Protein AF-K1QC73-F1 (afdb_monomer_lite)

Foldseek 3Di:
DDDDDDDDDDDDDDDDDDDDDDDDDDDDDDDDDDDDPPPPDPPVPVVVVQADWDWDWDDWDDQDPVVQKIKTKTATDGYDCVPDPRIDIDMDGCCVVQDFDWAWAAWDDQDPVVQKIKTKTATPDHDCVPDPRIDMDIDHQADPVRAGDWGWGDKDDWDDQDPQKIKIFTDTPIHDPVSRVVRMDMDGD

Radius of gyration: 35.6 Å; chains: 1; bounding box: 46×77×110 Å

Organism: Magallana gigas (NCBI:txid29159)

Sequence (189 aa):
MKSAGWYNFTEYPSPNISMVCPVVLAQFDTLKQPLVNNCRSPISSLLAGKLKCKYKPGPWEPCDETTDTMSKILTLTSGDRRNCQPTKVMRRSCRKWNSCKYKVGEWGPCVPTTQSRTKVMTLVRGNAIRCKPTKEIRRKCVRLDGTDRCFFGQWKDWEGCLNGVQKKHREVLQGGQECQKRAVRTRGC

Secondary structure (DSSP, 8-state):
-----------------------------------------TTHHHHHTTSS-EEEE-PPPPPBTTTTEEEEEEEEEES-TTTS-SEEEEEEE-TTTS--EEEE----PPBTTTTEEEEEEEEEES-TTTS-SEEEEEEESB-TTSPBPPEEEEEPPPPP-BTTEEEEEEEEEE--HHHHHTTEEEEE-

pLDDT: mean 78.9, std 22.68, range [30.5, 97.44]

InterPro domains:
  IPR020090 Pleiotrophin/Midkine, C-terminal domain [PF01091] (51-96)
  IPR020090 Pleiotrophin/Midkine, C-terminal domain [PF01091] (99-143)
  IPR038130 Pleiotrophin/Midkine, C-terminal domain superfamily [G3DSA:2.30.90.10] (53-94)
  IPR038130 Pleiotrophin/Midkine, C-terminal domain superfamily [G3DSA:2.30.90.10] (100-141)

Structure (mmCIF, N/CA/C/O backbone):
data_AF-K1QC73-F1
#
_entry.id   AF-K1QC73-F1
#
loop_
_atom_site.group_PDB
_atom_site.id
_atom_site.type_symbol
_atom_site.label_atom_id
_atom_site.label_alt_id
_atom_site.label_comp_id
_atom_site.label_asym_id
_atom_site.label_entity_id
_atom_site.label_seq_id
_atom_site.pdbx_PDB_ins_code
_atom_site.Cartn_x
_atom_site.Cartn_y
_atom_site.Cartn_z
_atom_site.occupancy
_atom_site.B_iso_or_equiv
_atom_site.auth_seq_id
_atom_site.auth_comp_id
_atom_site.auth_asym_id
_atom_site.auth_atom_id
_atom_site.pdbx_PDB_model_num
ATOM 1 N N . MET A 1 1 ? -7.975 50.801 -22.618 1.00 40.00 1 MET A N 1
ATOM 2 C CA . MET A 1 1 ? -6.820 50.206 -23.333 1.00 40.00 1 MET A CA 1
ATOM 3 C C . MET A 1 1 ? -7.160 48.729 -23.539 1.00 40.00 1 MET A C 1
ATOM 5 O O . MET A 1 1 ? -7.318 48.048 -22.541 1.00 40.00 1 MET A O 1
ATOM 9 N N . LYS A 1 2 ? -7.703 48.327 -24.706 1.00 35.16 2 LYS A N 1
ATOM 10 C CA . LYS A 1 2 ? -6.977 47.742 -25.870 1.00 35.16 2 LYS A CA 1
ATOM 11 C C . LYS A 1 2 ? -6.114 46.539 -25.425 1.00 35.16 2 LYS A C 1
ATOM 13 O O . LYS A 1 2 ? -5.267 46.764 -24.577 1.00 35.16 2 LYS A O 1
ATOM 18 N N . SER A 1 3 ? -6.200 45.285 -25.881 1.00 35.31 3 SER A N 1
ATOM 19 C CA . SER A 1 3 ? -6.854 44.551 -26.990 1.00 35.31 3 SER A CA 1
ATOM 20 C C . SER A 1 3 ? -6.659 43.040 -26.664 1.00 35.31 3 SER A C 1
ATOM 22 O O . SER A 1 3 ? -5.667 42.709 -26.027 1.00 35.31 3 SER A O 1
ATOM 24 N N . ALA A 1 4 ? -7.627 42.129 -26.815 1.00 37.94 4 ALA A N 1
ATOM 25 C CA . ALA A 1 4 ? -7.930 41.264 -27.977 1.00 37.94 4 ALA A CA 1
ATOM 26 C C . ALA A 1 4 ? -6.790 40.365 -28.539 1.00 37.94 4 ALA A C 1
ATOM 28 O O . ALA A 1 4 ? -5.747 40.869 -28.940 1.00 37.94 4 ALA A O 1
ATOM 29 N N . GLY A 1 5 ? -7.090 39.056 -28.658 1.00 32.50 5 GLY A N 1
ATOM 30 C CA . GLY A 1 5 ? -6.411 38.004 -29.451 1.00 32.50 5 GLY A CA 1
ATOM 31 C C . GLY A 1 5 ? -6.635 36.629 -28.789 1.00 32.50 5 GLY A C 1
ATOM 32 O O . GLY A 1 5 ? -6.041 36.393 -27.748 1.00 32.50 5 GLY A O 1
ATOM 33 N N . TRP A 1 6 ? -7.552 35.711 -29.129 1.00 30.50 6 TRP A N 1
ATOM 34 C CA . TRP A 1 6 ? -8.241 35.246 -30.348 1.00 30.50 6 TRP A CA 1
ATOM 35 C C . TRP A 1 6 ? -7.372 34.469 -31.367 1.00 30.50 6 TRP A C 1
ATOM 37 O O . TRP A 1 6 ? -6.504 35.055 -32.007 1.00 30.50 6 TRP A O 1
ATOM 47 N N . TYR A 1 7 ? -7.760 33.186 -31.547 1.00 33.38 7 TYR A N 1
ATOM 48 C CA . TYR A 1 7 ? -7.572 32.271 -32.698 1.00 33.38 7 TYR A CA 1
ATOM 49 C C . TYR A 1 7 ? -6.178 31.601 -32.885 1.00 33.38 7 TYR A C 1
ATOM 51 O O . TYR A 1 7 ? -5.165 32.190 -32.551 1.00 33.38 7 TYR A O 1
ATOM 59 N N . ASN A 1 8 ? -6.010 30.369 -33.404 1.00 37.31 8 ASN A N 1
ATOM 60 C CA . ASN A 1 8 ? -6.945 29.449 -34.063 1.00 37.31 8 ASN A CA 1
ATOM 61 C C . ASN A 1 8 ? -6.461 27.980 -34.075 1.00 37.31 8 ASN A C 1
ATOM 63 O O . ASN A 1 8 ? -5.265 27.694 -34.065 1.00 37.31 8 ASN A O 1
ATOM 67 N N . PHE A 1 9 ? -7.448 27.087 -34.172 1.00 39.47 9 PHE A N 1
ATOM 68 C CA . PHE A 1 9 ? -7.383 25.715 -34.686 1.00 39.47 9 PHE A CA 1
ATOM 69 C C . PHE A 1 9 ? -7.096 25.745 -36.200 1.00 39.47 9 PHE A C 1
ATOM 71 O O . PHE A 1 9 ? -7.727 26.529 -36.901 1.00 39.47 9 PHE A O 1
ATOM 78 N N . THR A 1 10 ? -6.245 24.856 -36.710 1.00 36.59 10 THR A N 1
ATOM 79 C CA . THR A 1 10 ? -6.206 24.453 -38.132 1.00 36.59 10 THR A CA 1
ATOM 80 C C . THR A 1 10 ? -5.878 22.954 -38.174 1.00 36.59 10 THR A C 1
ATOM 82 O O . THR A 1 10 ? -4.902 22.500 -37.584 1.00 36.59 10 THR A O 1
ATOM 85 N N . GLU A 1 11 ? -6.854 22.103 -38.486 1.00 35.47 11 GLU A N 1
ATOM 86 C CA . GLU A 1 11 ? -7.272 21.659 -39.830 1.00 35.47 11 GLU A CA 1
ATOM 87 C C . GLU A 1 11 ? -6.317 20.641 -40.472 1.00 35.47 11 GLU A C 1
ATOM 89 O O . GLU A 1 11 ? -5.241 20.956 -40.973 1.00 35.47 11 GLU A O 1
ATOM 94 N N . TYR A 1 12 ? -6.786 19.390 -40.470 1.00 39.09 12 TYR A N 1
ATOM 95 C CA . TYR A 1 12 ? -6.444 18.369 -41.454 1.00 39.09 12 TYR A CA 1
ATOM 96 C C . TYR A 1 12 ? -6.960 18.792 -42.833 1.00 39.09 12 TYR A C 1
ATOM 98 O O . TYR A 1 12 ? -8.105 19.231 -42.935 1.00 39.09 12 TYR A O 1
ATOM 106 N N . PRO A 1 13 ? -6.214 18.472 -43.898 1.00 46.72 13 PRO A N 1
ATOM 107 C CA . PRO A 1 13 ? -6.862 18.080 -45.138 1.00 46.72 13 PRO A CA 1
ATOM 108 C C . PRO A 1 13 ? -6.391 16.704 -45.620 1.00 46.72 13 PRO A C 1
ATOM 110 O O . PRO A 1 13 ? -5.209 16.444 -45.847 1.00 46.72 13 PRO A O 1
ATOM 113 N N . SER A 1 14 ? -7.370 15.820 -45.808 1.00 48.28 14 SER A N 1
ATOM 114 C CA . SER A 1 14 ? -7.298 14.688 -46.728 1.00 48.28 14 SER A CA 1
ATOM 115 C C . SER A 1 14 ? -7.342 15.200 -48.173 1.00 48.28 14 SER A C 1
ATOM 117 O O . SER A 1 14 ? -8.168 16.065 -48.466 1.00 48.28 14 SER A O 1
ATOM 119 N N . PRO A 1 15 ? -6.563 14.645 -49.112 1.00 51.72 15 PRO A N 1
ATOM 120 C CA . PRO A 1 15 ? -6.829 14.844 -50.526 1.00 51.72 15 PRO A CA 1
ATOM 121 C C . PRO A 1 15 ? -7.826 13.792 -51.023 1.00 51.72 15 PRO A C 1
ATOM 123 O O . PRO A 1 15 ? -7.525 12.603 -51.118 1.00 51.72 15 PRO A O 1
ATOM 126 N N . ASN A 1 16 ? -9.027 14.269 -51.343 1.00 41.75 16 ASN A N 1
ATOM 127 C CA . ASN A 1 16 ? -9.997 13.600 -52.196 1.00 41.75 16 ASN A CA 1
ATOM 128 C C . ASN A 1 16 ? -9.740 14.114 -53.622 1.00 41.75 16 ASN A C 1
ATOM 130 O O . ASN A 1 16 ? -9.954 15.293 -53.892 1.00 41.75 16 ASN A O 1
ATOM 134 N N . ILE A 1 17 ? -9.218 13.266 -54.509 1.00 44.06 17 ILE A N 1
ATOM 135 C CA . ILE A 1 17 ? -9.114 13.563 -55.943 1.00 44.06 17 ILE A CA 1
ATOM 136 C C . ILE A 1 17 ? -9.912 12.494 -56.677 1.00 44.06 17 ILE A C 1
ATOM 138 O O . ILE A 1 17 ? -9.426 11.413 -56.999 1.00 44.06 17 ILE A O 1
ATOM 142 N N . SER A 1 18 ? -11.175 12.824 -56.921 1.00 39.66 18 SER A N 1
ATOM 143 C CA . SER A 1 18 ? -11.925 12.340 -58.068 1.00 39.66 18 SER A CA 1
ATOM 144 C C . SER A 1 18 ? -11.545 13.204 -59.265 1.00 39.66 18 SER A C 1
ATOM 146 O O . SER A 1 18 ? -11.745 14.414 -59.187 1.00 39.66 18 SER A O 1
ATOM 148 N N . MET A 1 19 ? -11.071 12.621 -60.368 1.00 38.97 19 MET A N 1
ATOM 149 C CA . MET A 1 19 ? -11.441 13.098 -61.705 1.00 38.97 19 MET A CA 1
ATOM 150 C C . MET A 1 19 ? -10.962 12.155 -62.820 1.00 38.97 19 MET A C 1
ATOM 152 O O . MET A 1 19 ? -9.780 11.863 -62.948 1.00 38.97 19 MET A O 1
ATOM 156 N N . VAL A 1 20 ? -11.955 11.746 -63.618 1.00 40.66 20 VAL A N 1
ATOM 157 C CA . VAL A 1 20 ? -11.952 11.333 -65.034 1.00 40.66 20 VAL A CA 1
ATOM 158 C C . VAL A 1 20 ? -11.069 10.167 -65.500 1.00 40.66 20 VAL A C 1
ATOM 160 O O . VAL A 1 20 ? -9.881 10.300 -65.765 1.00 40.66 20 VAL A O 1
ATOM 163 N N . CYS A 1 21 ? -11.745 9.042 -65.767 1.00 31.33 21 CYS A N 1
ATOM 164 C CA . CYS A 1 21 ? -11.344 8.055 -66.767 1.00 31.33 21 CYS A CA 1
ATOM 165 C C . CYS A 1 21 ? -11.605 8.612 -68.179 1.00 31.33 21 CYS A C 1
ATOM 167 O O . CYS A 1 21 ? -12.772 8.832 -68.516 1.00 31.33 21 CYS A O 1
ATOM 169 N N . PRO A 1 22 ? -10.591 8.785 -69.039 1.00 44.94 22 PRO A N 1
ATOM 170 C CA . PRO A 1 22 ? -10.825 8.828 -70.470 1.00 44.94 22 PRO A CA 1
ATOM 171 C C . PRO A 1 22 ? -11.056 7.400 -70.982 1.00 44.94 22 PRO A C 1
ATOM 173 O O . PRO A 1 22 ? -10.187 6.532 -70.915 1.00 44.94 22 PRO A O 1
ATOM 176 N N . VAL A 1 23 ? -12.264 7.177 -71.495 1.00 42.09 23 VAL A N 1
ATOM 177 C CA . VAL A 1 23 ? -12.578 6.081 -72.411 1.00 42.09 23 VAL A CA 1
ATOM 178 C C . VAL A 1 23 ? -11.762 6.326 -73.677 1.00 42.09 23 VAL A C 1
ATOM 180 O O . VAL A 1 23 ? -12.044 7.267 -74.415 1.00 42.09 23 VAL A O 1
ATOM 183 N N . VAL A 1 24 ? -10.749 5.500 -73.927 1.00 40.62 24 VAL A N 1
ATOM 184 C CA . VAL A 1 24 ? -10.126 5.407 -75.250 1.00 40.62 24 VAL A CA 1
ATOM 185 C C . VAL A 1 24 ? -10.487 4.054 -75.836 1.00 40.62 24 VAL A C 1
ATOM 187 O O . VAL A 1 24 ? -10.240 3.000 -75.251 1.00 40.62 24 VAL A O 1
ATOM 190 N N . LEU A 1 25 ? -11.157 4.155 -76.979 1.00 41.62 25 LEU A N 1
ATOM 191 C CA . LEU A 1 25 ? -11.621 3.084 -77.837 1.00 41.62 25 LEU A CA 1
ATOM 192 C C . LEU A 1 25 ? -10.469 2.176 -78.273 1.00 41.62 25 LEU A C 1
ATOM 194 O O . LEU A 1 25 ? -9.365 2.625 -78.571 1.00 41.62 25 LEU A O 1
ATOM 198 N N . ALA A 1 26 ? -10.786 0.888 -78.321 1.00 35.84 26 ALA A N 1
ATOM 199 C CA . ALA A 1 26 ? -9.934 -0.175 -78.812 1.00 35.84 26 ALA A CA 1
ATOM 200 C C . ALA A 1 26 ? -9.532 0.035 -80.279 1.00 35.84 26 ALA A C 1
ATOM 202 O O . ALA A 1 26 ? -10.377 0.339 -81.120 1.00 35.84 26 ALA A O 1
ATOM 203 N N . GLN A 1 27 ? -8.278 -0.281 -80.595 1.00 37.09 27 GLN A N 1
ATOM 204 C CA . GLN A 1 27 ? -7.918 -0.848 -81.888 1.00 37.09 27 GLN A CA 1
ATOM 205 C C . GLN A 1 27 ? -7.130 -2.134 -81.644 1.00 37.09 27 GLN A C 1
ATOM 207 O O . GLN A 1 27 ? -6.190 -2.183 -80.853 1.00 37.09 27 GLN A O 1
ATOM 212 N N . PHE A 1 28 ? -7.633 -3.191 -82.271 1.00 38.75 28 PHE A N 1
ATOM 213 C CA . PHE A 1 28 ? -7.048 -4.516 -82.342 1.00 38.75 28 PHE A CA 1
ATOM 214 C C . PHE A 1 28 ? -5.735 -4.444 -83.114 1.00 38.75 28 PHE A C 1
ATOM 216 O O . PHE A 1 28 ? -5.736 -3.935 -84.226 1.00 38.75 28 PHE A O 1
ATOM 223 N N . ASP A 1 29 ? -4.677 -5.056 -82.590 1.00 38.47 29 ASP A N 1
ATOM 224 C CA . ASP A 1 29 ? -3.771 -5.785 -83.467 1.00 38.47 29 ASP A CA 1
ATOM 225 C C . ASP A 1 29 ? -3.173 -7.003 -82.762 1.00 38.47 29 ASP A C 1
ATOM 227 O O . ASP A 1 29 ? -2.541 -6.953 -81.706 1.00 38.47 29 ASP A O 1
ATOM 231 N N . THR A 1 30 ? -3.487 -8.138 -83.366 1.00 47.91 30 THR A N 1
ATOM 232 C CA . THR A 1 30 ? -3.050 -9.493 -83.072 1.00 47.91 30 THR A CA 1
ATOM 233 C C . THR A 1 30 ? -1.555 -9.653 -83.284 1.00 47.91 30 THR A C 1
ATOM 235 O O . THR A 1 30 ? -1.126 -9.620 -84.428 1.00 47.91 30 THR A O 1
ATOM 238 N N . LEU A 1 31 ? -0.799 -10.023 -82.246 1.00 42.31 31 LEU A N 1
ATOM 239 C CA . LEU A 1 31 ? 0.339 -10.929 -82.411 1.00 42.31 31 LEU A CA 1
ATOM 240 C C . LEU A 1 31 ? 0.466 -11.884 -81.219 1.00 42.31 31 LEU A C 1
ATOM 242 O O . LEU A 1 31 ? 0.233 -11.560 -80.059 1.00 42.31 31 LEU A O 1
ATOM 246 N N . LYS A 1 32 ? 0.752 -13.123 -81.590 1.00 40.91 32 LYS A N 1
ATOM 247 C CA . LYS A 1 32 ? 0.609 -14.371 -80.852 1.00 40.91 32 LYS A CA 1
ATOM 248 C C . LYS A 1 32 ? 1.969 -14.755 -80.249 1.00 40.91 32 LYS A C 1
ATOM 250 O O . LYS A 1 32 ? 2.981 -14.552 -80.906 1.00 40.91 32 LYS A O 1
ATOM 255 N N . GLN A 1 33 ? 1.912 -15.468 -79.115 1.00 39.09 33 GLN A N 1
ATOM 256 C CA . GLN A 1 33 ? 2.936 -16.351 -78.504 1.00 39.09 33 GLN A CA 1
ATOM 257 C C . GLN A 1 33 ? 3.940 -15.731 -77.504 1.00 39.09 33 GLN A C 1
ATOM 259 O O . GLN A 1 33 ? 4.337 -14.584 -77.662 1.00 39.09 33 GLN A O 1
ATOM 264 N N . PRO A 1 34 ? 4.495 -16.531 -76.564 1.00 45.41 34 PRO A N 1
ATOM 265 C CA . PRO A 1 34 ? 3.903 -17.661 -75.842 1.00 45.41 34 PRO A CA 1
ATOM 266 C C . PRO A 1 34 ? 4.070 -17.555 -74.309 1.00 45.41 34 PRO A C 1
ATOM 268 O O . PRO A 1 34 ? 4.810 -16.738 -73.770 1.00 45.41 34 PRO A O 1
ATOM 271 N N . LEU A 1 35 ? 3.352 -18.443 -73.621 1.00 49.38 35 LEU A N 1
ATOM 272 C CA . LEU A 1 35 ? 3.376 -18.715 -72.183 1.00 49.38 35 LEU A CA 1
ATOM 273 C C . LEU A 1 35 ? 4.807 -18.816 -71.622 1.00 49.38 35 LEU A C 1
ATOM 275 O O . LEU A 1 35 ? 5.470 -19.840 -71.784 1.00 49.38 35 LEU A O 1
ATOM 279 N N . VAL A 1 36 ? 5.256 -17.790 -70.896 1.00 40.44 36 VAL A N 1
ATOM 280 C CA . VAL A 1 36 ? 6.390 -17.923 -69.974 1.00 40.44 36 VAL A CA 1
ATOM 281 C C . VAL A 1 36 ? 5.829 -18.255 -68.600 1.00 40.44 36 VAL A C 1
ATOM 283 O O . VAL A 1 36 ? 5.195 -17.437 -67.935 1.00 40.44 36 VAL A O 1
ATOM 286 N N . ASN A 1 37 ? 6.051 -19.507 -68.214 1.00 47.84 37 ASN A N 1
ATOM 287 C CA . ASN A 1 37 ? 5.775 -20.059 -66.899 1.00 47.84 37 ASN A CA 1
ATOM 288 C C . ASN A 1 37 ? 6.357 -19.148 -65.815 1.00 47.84 37 ASN A C 1
ATOM 290 O O . ASN A 1 37 ? 7.570 -19.113 -65.604 1.00 47.84 37 ASN A O 1
ATOM 294 N N . ASN A 1 38 ? 5.490 -18.435 -65.097 1.00 41.47 38 ASN A N 1
ATOM 295 C CA . ASN A 1 38 ? 5.886 -17.703 -63.904 1.00 41.47 38 ASN A CA 1
ATOM 296 C C . ASN A 1 38 ? 6.048 -18.720 -62.767 1.00 41.47 38 ASN A C 1
ATOM 298 O O . ASN A 1 38 ? 5.153 -18.939 -61.948 1.00 41.47 38 ASN A O 1
ATOM 302 N N . CYS A 1 39 ? 7.195 -19.402 -62.770 1.00 39.81 39 CYS A N 1
ATOM 303 C CA . CYS A 1 39 ? 7.656 -20.209 -61.655 1.00 39.81 39 CYS A CA 1
ATOM 304 C C . CYS A 1 39 ? 7.632 -19.331 -60.403 1.00 39.81 39 CYS A C 1
ATOM 306 O O . CYS A 1 39 ? 8.412 -18.390 -60.255 1.00 39.81 39 CYS A O 1
ATOM 308 N N . ARG A 1 40 ? 6.701 -19.636 -59.499 1.00 47.88 40 ARG A N 1
ATOM 309 C CA . ARG A 1 40 ? 6.611 -19.044 -58.169 1.00 47.88 40 ARG A CA 1
ATOM 310 C C . ARG A 1 40 ? 7.857 -19.475 -57.396 1.00 47.88 40 ARG A C 1
ATOM 312 O O . ARG A 1 40 ? 7.878 -20.530 -56.771 1.00 47.88 40 ARG A O 1
ATOM 319 N N . SER A 1 41 ? 8.921 -18.686 -57.506 1.00 43.06 41 SER A N 1
ATOM 320 C CA . SER A 1 41 ? 10.194 -18.941 -56.838 1.00 43.06 41 SER A CA 1
ATOM 321 C C . SER A 1 41 ? 9.986 -19.131 -55.324 1.00 43.06 41 SER A C 1
ATOM 323 O O . SER A 1 41 ? 9.436 -18.235 -54.679 1.00 43.06 41 SER A O 1
ATOM 325 N N . PRO A 1 42 ? 10.485 -20.221 -54.704 1.00 47.59 42 PRO A N 1
ATOM 326 C CA . PRO A 1 42 ? 10.428 -20.424 -53.251 1.00 47.59 42 PRO A CA 1
ATOM 327 C C . PRO A 1 42 ? 11.410 -19.534 -52.461 1.00 47.59 42 PRO A C 1
ATOM 329 O O . PRO A 1 42 ? 11.593 -19.707 -51.259 1.00 47.59 42 PRO A O 1
ATOM 332 N N . ILE A 1 43 ? 12.071 -18.571 -53.109 1.00 49.72 43 ILE A N 1
ATOM 333 C CA . ILE A 1 43 ? 13.236 -17.858 -52.555 1.00 49.72 43 ILE A CA 1
ATOM 334 C C . ILE A 1 43 ? 12.833 -16.794 -51.508 1.00 49.72 43 ILE A C 1
ATOM 336 O O . ILE A 1 43 ? 13.661 -16.329 -50.725 1.00 49.72 43 ILE A O 1
ATOM 340 N N . SER A 1 44 ? 11.548 -16.433 -51.426 1.00 49.66 44 SER A N 1
ATOM 341 C CA . SER A 1 44 ? 11.075 -15.355 -50.543 1.00 49.66 44 SER A CA 1
ATOM 342 C C . SER A 1 44 ? 11.160 -15.690 -49.042 1.00 49.66 44 SER A C 1
ATOM 344 O O . SER A 1 44 ? 11.404 -14.798 -48.228 1.00 49.66 44 SER A O 1
ATOM 346 N N . SER A 1 45 ? 11.040 -16.961 -48.639 1.00 49.69 45 SER A N 1
ATOM 347 C CA . SER A 1 45 ? 10.993 -17.330 -47.213 1.00 49.69 45 SER A CA 1
ATOM 348 C C . SER A 1 45 ? 12.375 -17.491 -46.558 1.00 49.69 45 SER A C 1
ATOM 350 O O . SER A 1 45 ? 12.522 -17.206 -45.369 1.00 49.69 45 SER A O 1
ATOM 352 N N . LEU A 1 46 ? 13.411 -17.868 -47.320 1.00 48.31 46 LEU A N 1
ATOM 353 C CA . LEU A 1 46 ? 14.785 -18.058 -46.816 1.00 48.31 46 LEU A CA 1
ATOM 354 C C . LEU A 1 46 ? 15.537 -16.736 -46.570 1.00 48.31 46 LEU A C 1
ATOM 356 O O . LEU A 1 46 ? 16.414 -16.675 -45.705 1.00 48.31 46 LEU A O 1
ATOM 360 N N . LEU A 1 47 ? 15.181 -15.662 -47.284 1.00 52.25 47 LEU A N 1
ATOM 361 C CA . LEU A 1 47 ? 15.771 -14.327 -47.101 1.00 52.25 47 LEU A CA 1
ATOM 362 C C . LEU A 1 47 ? 14.998 -13.468 -46.090 1.00 52.25 47 LEU A C 1
ATOM 364 O O . LEU A 1 47 ? 15.602 -12.664 -45.379 1.00 52.25 47 LEU A O 1
ATOM 368 N N . ALA A 1 48 ? 13.689 -13.689 -45.931 1.00 48.84 48 ALA A N 1
ATOM 369 C CA . ALA A 1 48 ? 12.858 -12.934 -44.990 1.00 48.84 48 ALA A CA 1
ATOM 370 C C . ALA A 1 48 ? 13.289 -13.104 -43.517 1.00 48.84 48 ALA A C 1
ATOM 372 O O . ALA A 1 48 ? 13.132 -12.186 -42.709 1.00 48.84 48 ALA A O 1
ATOM 373 N N . GLY A 1 49 ? 13.887 -14.249 -43.163 1.00 50.84 49 GLY A N 1
ATOM 374 C CA . GLY A 1 49 ? 14.433 -14.507 -41.825 1.00 50.84 49 GLY A CA 1
ATOM 375 C C . GLY A 1 49 ? 15.791 -13.850 -41.539 1.00 50.84 49 GLY A C 1
ATOM 376 O O . GLY A 1 49 ? 16.117 -13.641 -40.370 1.00 50.84 49 GLY A O 1
ATOM 377 N N . LYS A 1 50 ? 16.567 -13.505 -42.581 1.00 56.38 50 LYS A N 1
ATOM 378 C CA . LYS A 1 50 ? 17.902 -12.879 -42.473 1.00 56.38 50 LYS A CA 1
ATOM 379 C C . LYS A 1 50 ? 17.859 -11.346 -42.448 1.00 56.38 50 LYS A C 1
ATOM 381 O O . LYS A 1 50 ? 18.835 -10.725 -42.039 1.00 56.38 50 LYS A O 1
ATOM 386 N N . LEU A 1 51 ? 16.735 -10.744 -42.839 1.00 67.19 51 LEU A N 1
ATOM 387 C CA . LEU A 1 51 ? 16.578 -9.287 -42.924 1.00 67.19 51 LEU A CA 1
ATOM 388 C C . LEU A 1 51 ? 16.162 -8.623 -41.600 1.00 67.19 51 LEU A C 1
ATOM 390 O O . LEU A 1 51 ? 16.408 -7.437 -41.406 1.00 67.19 51 LEU A O 1
ATOM 394 N N . LYS A 1 52 ? 15.546 -9.358 -40.662 1.00 84.12 52 LYS A N 1
ATOM 395 C CA . LYS A 1 52 ? 15.134 -8.790 -39.366 1.00 84.12 52 LYS A CA 1
ATOM 396 C C . LYS A 1 52 ? 16.244 -8.943 -38.326 1.00 84.12 52 LYS A C 1
ATOM 398 O O . LYS A 1 52 ? 16.598 -10.061 -37.955 1.00 84.12 52 LYS A O 1
ATOM 403 N N . CYS A 1 53 ? 16.744 -7.819 -37.810 1.00 92.62 53 CYS A N 1
ATOM 404 C CA . CYS A 1 53 ? 17.715 -7.797 -36.716 1.00 92.62 53 CYS A CA 1
ATOM 405 C C . CYS A 1 53 ? 17.116 -8.440 -35.451 1.00 92.62 53 CYS A C 1
ATOM 407 O O . CYS A 1 53 ? 16.134 -7.934 -34.902 1.00 92.62 53 CYS A O 1
ATOM 409 N N . LYS A 1 54 ? 17.716 -9.527 -34.956 1.00 93.94 54 LYS A N 1
ATOM 410 C CA . LYS A 1 54 ? 17.340 -10.174 -33.688 1.00 93.94 54 LYS A CA 1
ATOM 411 C C . LYS A 1 54 ? 18.410 -9.921 -32.640 1.00 93.94 54 LYS A C 1
ATOM 413 O O . LYS A 1 54 ? 19.598 -10.077 -32.918 1.00 93.94 54 LYS A O 1
ATOM 418 N N . TYR A 1 55 ? 17.982 -9.590 -31.428 1.00 95.81 55 TYR A N 1
ATOM 419 C CA . TYR A 1 55 ? 18.872 -9.246 -30.325 1.00 95.81 55 TYR A CA 1
ATOM 420 C C . TYR A 1 55 ? 18.617 -10.124 -29.103 1.00 95.81 55 TYR A C 1
ATOM 422 O O . TYR A 1 55 ? 17.466 -10.393 -28.755 1.00 95.81 55 TYR A O 1
ATOM 430 N N . LYS A 1 56 ? 19.691 -10.499 -28.410 1.00 96.50 56 LYS A N 1
ATOM 431 C CA . LYS A 1 56 ? 19.648 -11.154 -27.105 1.00 96.50 56 LYS A CA 1
ATOM 432 C C . LYS A 1 56 ? 19.732 -10.088 -26.006 1.00 96.50 56 LYS A C 1
ATOM 434 O O . LYS A 1 56 ? 20.682 -9.304 -26.008 1.00 96.50 56 LYS A O 1
ATOM 439 N N . PRO A 1 57 ? 18.766 -10.024 -25.074 1.00 96.81 57 PRO A N 1
ATOM 440 C CA . PRO A 1 57 ? 18.827 -9.082 -23.967 1.00 96.81 57 PRO A CA 1
ATOM 441 C C . PRO A 1 57 ? 19.837 -9.525 -22.904 1.00 96.81 57 PRO A C 1
ATOM 443 O O . PRO A 1 57 ? 19.799 -10.669 -22.455 1.00 96.81 57 PRO A O 1
ATOM 446 N N . GLY A 1 58 ? 20.695 -8.602 -22.474 1.00 96.19 58 GLY A N 1
ATOM 447 C CA . GLY A 1 58 ? 21.514 -8.739 -21.271 1.00 96.19 58 GLY A CA 1
ATOM 448 C C . GLY A 1 58 ? 20.729 -8.484 -19.973 1.00 96.19 58 GLY A C 1
ATOM 449 O O . GLY A 1 58 ? 19.514 -8.234 -20.016 1.00 96.19 58 GLY A O 1
ATOM 450 N N . PRO A 1 59 ? 21.407 -8.544 -18.811 1.00 95.44 59 PRO A N 1
ATOM 451 C CA . PRO A 1 59 ? 20.812 -8.196 -17.525 1.00 95.44 59 PRO A CA 1
ATOM 452 C C . PRO A 1 59 ? 20.454 -6.705 -17.465 1.00 95.44 59 PRO A C 1
ATOM 454 O O . PRO A 1 59 ? 21.026 -5.881 -18.176 1.00 95.44 59 PRO A O 1
ATOM 457 N N . TRP A 1 60 ? 19.485 -6.366 -16.614 1.00 92.69 60 TRP A N 1
ATOM 458 C CA . TRP A 1 60 ? 19.211 -4.972 -16.278 1.00 92.69 60 TRP A CA 1
ATOM 459 C C . TRP A 1 60 ? 20.299 -4.446 -15.353 1.00 92.69 60 TRP A C 1
ATOM 461 O O . TRP A 1 60 ? 20.613 -5.085 -14.351 1.00 92.69 60 TRP A O 1
ATOM 471 N N . GLU A 1 61 ? 20.821 -3.271 -15.674 1.00 92.19 61 GLU A N 1
ATOM 472 C CA . GLU A 1 61 ? 21.636 -2.498 -14.750 1.00 92.19 61 GLU A CA 1
ATOM 473 C C . GLU A 1 61 ? 20.795 -2.058 -13.541 1.00 92.19 61 GLU A C 1
ATOM 475 O O . GLU A 1 61 ? 19.553 -2.019 -13.616 1.00 92.19 61 GLU A O 1
ATOM 480 N N . PRO A 1 62 ? 21.448 -1.713 -12.417 1.00 88.31 62 PRO A N 1
ATOM 481 C CA . PRO A 1 62 ? 20.782 -1.051 -11.310 1.00 88.31 62 PRO A CA 1
ATOM 482 C C . PRO A 1 62 ? 19.994 0.176 -11.785 1.00 88.31 62 PRO A C 1
ATOM 484 O O . PRO A 1 62 ? 20.348 0.846 -12.753 1.00 88.31 62 PRO A O 1
ATOM 487 N N . CYS A 1 63 ? 18.890 0.456 -11.103 1.00 87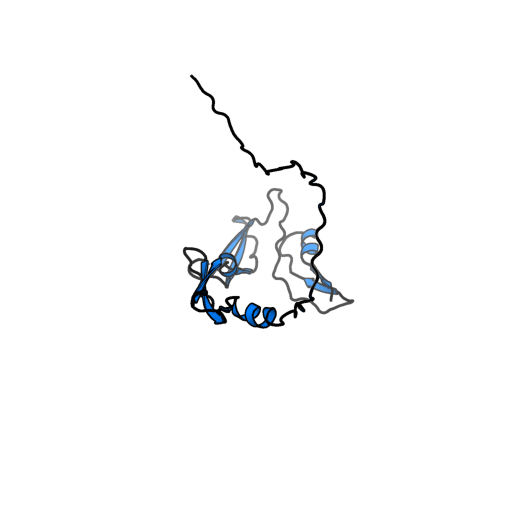.31 63 CYS A N 1
ATOM 488 C CA . CYS A 1 63 ? 18.109 1.658 -11.359 1.00 87.31 63 CYS A CA 1
ATOM 489 C C . CYS A 1 63 ? 18.919 2.895 -10.973 1.00 87.31 63 CYS A C 1
ATOM 491 O O . CYS A 1 63 ? 19.316 3.017 -9.815 1.00 87.31 63 CYS A O 1
ATOM 493 N N . ASP A 1 64 ? 19.099 3.809 -11.919 1.00 86.56 64 ASP A N 1
ATOM 494 C CA . ASP A 1 64 ? 19.610 5.145 -11.652 1.00 86.56 64 ASP A CA 1
ATOM 495 C C . ASP A 1 64 ? 18.577 5.921 -10.824 1.00 86.56 64 ASP A C 1
ATOM 497 O O . ASP A 1 64 ? 17.413 6.084 -11.210 1.00 86.56 64 ASP A O 1
ATOM 501 N N . GLU A 1 65 ? 19.012 6.374 -9.653 1.00 77.69 65 GLU A N 1
ATOM 502 C CA . GLU A 1 65 ? 18.173 7.044 -8.665 1.00 77.69 65 GLU A CA 1
ATOM 503 C C . GLU A 1 65 ? 17.786 8.468 -9.061 1.00 77.69 65 GLU A C 1
ATOM 505 O O . GLU A 1 65 ? 16.761 8.963 -8.593 1.00 77.69 65 GLU A O 1
ATOM 510 N N . THR A 1 66 ? 18.571 9.114 -9.925 1.00 82.69 66 THR A N 1
ATOM 511 C CA . THR A 1 66 ? 18.331 10.497 -10.357 1.00 82.69 66 THR A CA 1
ATOM 512 C C . THR A 1 66 ? 17.259 10.568 -11.440 1.00 82.69 66 THR A C 1
ATOM 514 O O . THR A 1 66 ? 16.376 11.424 -11.400 1.00 82.69 66 THR A O 1
ATOM 517 N N . THR A 1 67 ? 17.289 9.626 -12.384 1.00 87.31 67 THR A N 1
ATOM 518 C CA . THR A 1 67 ? 16.377 9.596 -13.535 1.00 87.31 67 THR A CA 1
ATOM 519 C C . THR A 1 67 ? 15.195 8.643 -13.346 1.00 87.31 67 THR A C 1
ATOM 521 O O . THR A 1 67 ? 14.230 8.685 -14.114 1.00 87.31 67 THR A O 1
ATOM 524 N N . ASP A 1 68 ? 15.235 7.784 -12.322 1.00 87.25 68 ASP A N 1
ATOM 525 C CA . ASP A 1 68 ? 14.324 6.652 -12.141 1.00 87.25 68 ASP A CA 1
ATOM 526 C C . ASP A 1 68 ? 14.254 5.743 -13.389 1.00 87.25 68 ASP A C 1
ATOM 528 O O . ASP A 1 68 ? 13.187 5.197 -13.737 1.00 87.25 68 ASP A O 1
ATOM 532 N N . THR A 1 69 ? 15.390 5.565 -14.071 1.00 90.69 69 THR A N 1
ATOM 533 C CA . THR A 1 69 ? 15.519 4.684 -15.235 1.00 90.69 69 THR A CA 1
ATOM 534 C C . THR A 1 69 ? 16.567 3.599 -15.019 1.00 90.69 69 THR A C 1
ATOM 536 O O . THR A 1 69 ? 17.550 3.777 -14.316 1.00 90.69 69 THR A O 1
ATOM 539 N N . MET A 1 70 ? 16.333 2.428 -15.603 1.00 92.69 70 MET A N 1
ATOM 540 C CA . MET A 1 70 ? 17.325 1.360 -15.696 1.00 92.69 70 MET A CA 1
ATOM 541 C C . MET A 1 70 ? 17.548 1.035 -17.164 1.00 92.69 70 MET A C 1
ATOM 543 O O . MET A 1 70 ? 16.632 1.155 -17.989 1.00 92.69 70 MET A O 1
ATOM 547 N N . SER A 1 71 ? 18.761 0.608 -17.476 1.00 95.56 71 SER A N 1
ATOM 548 C CA . SER A 1 71 ? 19.200 0.321 -18.830 1.00 95.56 71 SER A CA 1
ATOM 549 C C . SER A 1 71 ? 19.619 -1.145 -18.951 1.00 95.56 71 SER A C 1
ATOM 551 O O . SER A 1 71 ? 19.947 -1.800 -17.963 1.00 95.56 71 SER A O 1
ATOM 553 N N . LYS A 1 72 ? 19.514 -1.707 -20.153 1.00 97.06 72 LYS A N 1
ATOM 554 C CA . LYS A 1 72 ? 20.145 -2.981 -20.493 1.00 97.06 72 LYS A CA 1
ATOM 555 C C . LYS A 1 72 ? 20.676 -2.939 -21.909 1.00 97.06 72 LYS A C 1
ATOM 557 O O . LYS A 1 72 ? 20.094 -2.289 -22.782 1.00 97.06 72 LYS A O 1
ATOM 562 N N . ILE A 1 73 ? 21.721 -3.714 -22.146 1.00 97.44 73 ILE A N 1
ATOM 563 C CA . ILE A 1 73 ? 22.315 -3.863 -23.468 1.00 97.44 73 ILE A CA 1
ATOM 564 C C . ILE A 1 73 ? 21.649 -5.038 -24.188 1.00 97.44 73 ILE A C 1
ATOM 566 O O . ILE A 1 73 ? 21.430 -6.111 -23.625 1.00 97.44 73 ILE A O 1
ATOM 570 N N . LEU A 1 74 ? 21.284 -4.816 -25.443 1.00 97.25 74 LEU A N 1
ATOM 571 C CA . LEU A 1 74 ? 20.796 -5.812 -26.382 1.00 97.25 74 LEU A CA 1
ATOM 572 C C . LEU A 1 74 ? 21.925 -6.121 -27.366 1.00 97.25 74 LEU A C 1
ATOM 574 O O . LEU A 1 74 ? 22.349 -5.227 -28.096 1.00 97.25 74 LEU A O 1
ATOM 578 N N . THR A 1 75 ? 22.384 -7.368 -27.419 1.00 96.44 75 THR A N 1
ATOM 579 C CA . THR A 1 75 ? 23.478 -7.785 -28.312 1.00 96.44 75 THR A CA 1
ATOM 580 C C . THR A 1 75 ? 22.916 -8.477 -29.547 1.00 96.44 75 THR A C 1
ATOM 582 O O . THR A 1 75 ? 22.072 -9.370 -29.431 1.00 96.44 75 THR A O 1
ATOM 585 N N . LEU A 1 76 ? 23.355 -8.066 -30.737 1.00 94.75 76 LEU A N 1
ATOM 586 C CA . LEU A 1 76 ? 22.893 -8.634 -32.003 1.00 94.75 76 LEU A CA 1
ATOM 587 C C . LEU A 1 76 ? 23.224 -10.132 -32.068 1.00 94.75 76 LEU A C 1
ATOM 589 O O . LEU A 1 76 ? 24.366 -10.538 -31.885 1.00 94.75 76 LEU A O 1
ATOM 593 N N . THR A 1 77 ? 22.211 -10.956 -32.328 1.00 93.38 77 THR A N 1
ATOM 594 C CA . THR A 1 77 ? 22.345 -12.416 -32.466 1.00 93.38 77 THR A CA 1
ATOM 595 C C . THR A 1 77 ? 22.229 -12.854 -33.923 1.00 93.38 77 THR A C 1
ATOM 597 O O . THR A 1 77 ? 22.935 -13.759 -34.347 1.00 93.38 77 THR A O 1
ATOM 600 N N . SER A 1 78 ? 21.369 -12.202 -34.712 1.00 90.88 78 SER A N 1
ATOM 601 C CA . SER A 1 78 ? 21.254 -12.465 -36.151 1.00 90.88 78 SER A CA 1
ATOM 602 C C . SER A 1 78 ? 20.798 -11.225 -36.918 1.00 90.88 78 SER A C 1
ATOM 604 O O . SER A 1 78 ? 19.963 -10.470 -36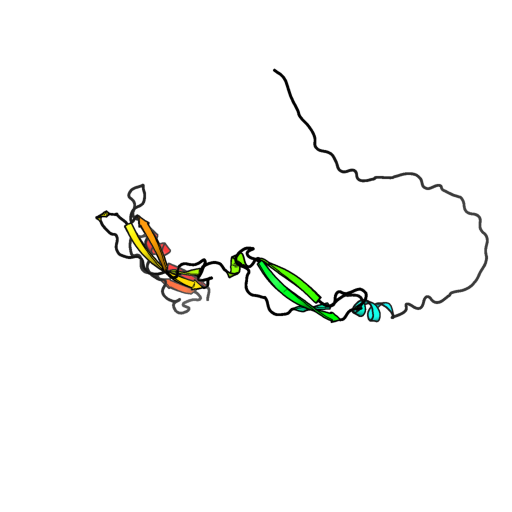.420 1.00 90.88 78 SER A O 1
ATOM 606 N N . GLY A 1 79 ? 21.293 -11.055 -38.141 1.00 87.56 79 GLY A N 1
ATOM 607 C CA . GLY A 1 79 ? 20.990 -9.930 -39.028 1.00 87.56 79 GLY A CA 1
ATOM 608 C C . GLY A 1 79 ? 22.252 -9.433 -39.733 1.00 87.56 79 GLY A C 1
ATOM 609 O O . GLY A 1 79 ? 23.364 -9.795 -39.348 1.00 87.56 79 GLY A O 1
ATOM 610 N N . ASP A 1 80 ? 22.083 -8.619 -40.768 1.00 86.50 80 ASP A N 1
ATOM 611 C CA . ASP A 1 80 ? 23.205 -8.021 -41.491 1.00 86.50 80 ASP A CA 1
ATOM 612 C C . ASP A 1 80 ? 23.865 -6.911 -40.657 1.00 86.50 80 ASP A C 1
ATOM 614 O O . ASP A 1 80 ? 23.208 -5.948 -40.268 1.00 86.50 80 ASP A O 1
ATOM 618 N N . ARG A 1 81 ? 25.173 -7.015 -40.401 1.00 82.81 81 ARG A N 1
ATOM 619 C CA . ARG A 1 81 ? 25.936 -6.035 -39.606 1.00 82.81 81 ARG A CA 1
ATOM 620 C C . ARG A 1 81 ? 26.034 -4.659 -40.264 1.00 82.81 81 ARG A C 1
ATOM 622 O O . ARG A 1 81 ? 26.311 -3.691 -39.565 1.00 82.81 81 ARG A O 1
ATOM 629 N N . ARG A 1 82 ? 25.806 -4.559 -41.578 1.00 85.69 82 ARG A N 1
ATOM 630 C CA . ARG A 1 82 ? 25.757 -3.266 -42.281 1.00 85.69 82 ARG A CA 1
ATOM 631 C C . ARG A 1 82 ? 24.470 -2.495 -41.978 1.00 85.69 82 ARG A C 1
ATOM 633 O O . ARG A 1 82 ? 24.483 -1.273 -41.971 1.00 85.69 82 ARG A O 1
ATOM 640 N N . ASN A 1 83 ? 23.386 -3.216 -41.690 1.00 87.75 83 ASN A N 1
ATOM 641 C CA . ASN A 1 83 ? 22.045 -2.660 -41.483 1.00 87.75 83 ASN A CA 1
ATOM 642 C C . ASN A 1 83 ? 21.575 -2.731 -40.016 1.00 87.75 83 ASN A C 1
ATOM 644 O O . ASN A 1 83 ? 20.674 -2.006 -39.599 1.00 87.75 83 ASN A O 1
ATOM 648 N N . CYS A 1 84 ? 22.185 -3.601 -39.211 1.00 90.56 84 CYS A N 1
ATOM 649 C CA . CYS A 1 84 ? 21.861 -3.817 -37.809 1.00 90.56 84 CYS A CA 1
ATOM 650 C C . CYS A 1 84 ? 23.002 -3.331 -36.916 1.00 90.56 84 CYS A C 1
ATOM 652 O O . CYS A 1 84 ? 24.121 -3.836 -36.997 1.00 90.56 84 CYS A O 1
ATOM 654 N N . GLN A 1 85 ? 22.698 -2.428 -35.980 1.00 93.25 85 GLN A N 1
ATOM 655 C CA . GLN A 1 85 ? 23.659 -2.053 -34.941 1.00 93.25 85 GLN A CA 1
ATOM 656 C C . GLN A 1 85 ? 24.071 -3.289 -34.120 1.00 93.25 85 GLN A C 1
ATOM 658 O O . GLN A 1 85 ? 23.185 -4.078 -33.761 1.00 93.25 85 GLN A O 1
ATOM 663 N N . PRO A 1 86 ? 25.369 -3.455 -33.797 1.00 93.00 86 PRO A N 1
ATOM 664 C CA . PRO A 1 86 ? 25.872 -4.615 -33.059 1.00 93.00 86 PRO A CA 1
ATOM 665 C C . PRO A 1 86 ? 25.335 -4.672 -31.623 1.00 93.00 86 PRO A C 1
ATOM 667 O O . PRO A 1 86 ? 25.063 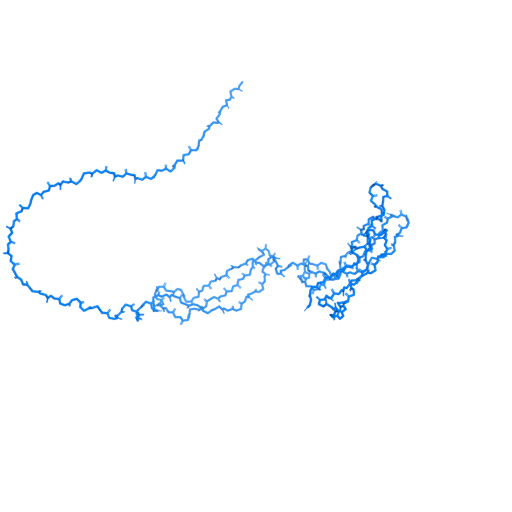-5.755 -31.103 1.00 93.00 86 PRO A O 1
ATOM 670 N N . THR A 1 87 ? 25.123 -3.513 -31.002 1.00 95.81 87 THR A N 1
ATOM 671 C CA . THR A 1 87 ? 24.525 -3.371 -29.674 1.00 95.81 87 THR A CA 1
ATOM 672 C C . THR A 1 87 ? 23.476 -2.264 -29.678 1.00 95.81 87 THR A C 1
ATOM 674 O O . THR A 1 87 ? 23.573 -1.299 -30.433 1.00 95.81 87 THR A O 1
ATOM 677 N N . LYS A 1 88 ? 22.443 -2.412 -28.845 1.00 95.25 88 LYS A N 1
ATOM 678 C CA . LYS A 1 88 ? 21.424 -1.381 -28.594 1.00 95.25 88 LYS A CA 1
ATOM 679 C C . LYS A 1 88 ? 21.194 -1.232 -27.100 1.00 95.25 88 LYS A C 1
ATOM 681 O O . LYS A 1 88 ? 21.177 -2.230 -26.385 1.00 95.25 88 LYS A O 1
ATOM 686 N N . VAL A 1 89 ? 20.959 -0.011 -26.632 1.00 96.19 89 VAL A N 1
ATOM 687 C CA . VAL A 1 89 ? 20.595 0.245 -25.232 1.00 96.19 89 VAL A CA 1
ATOM 688 C C . VAL A 1 89 ? 19.080 0.353 -25.126 1.00 96.19 89 VAL A C 1
ATOM 690 O O . VAL A 1 89 ? 18.456 1.165 -25.804 1.00 96.19 89 VAL A O 1
ATOM 693 N N . MET A 1 90 ? 18.479 -0.464 -24.266 1.00 95.81 90 MET A N 1
ATOM 694 C CA . MET A 1 90 ? 17.056 -0.406 -23.953 1.00 95.81 90 MET A CA 1
ATOM 695 C C . MET A 1 90 ? 16.875 0.179 -22.557 1.00 95.81 90 MET A C 1
ATOM 697 O O . MET A 1 90 ? 17.432 -0.341 -21.594 1.00 95.81 90 MET A O 1
ATOM 701 N N . ARG A 1 91 ? 16.073 1.237 -22.438 1.00 95.12 91 ARG A N 1
ATOM 702 C CA . ARG A 1 91 ? 15.782 1.904 -21.162 1.00 95.12 91 ARG A CA 1
ATOM 703 C C . ARG A 1 91 ? 14.343 1.634 -20.731 1.00 95.12 91 ARG A C 1
ATOM 705 O O . ARG A 1 91 ? 13.453 1.533 -21.573 1.00 95.12 91 ARG A O 1
ATOM 712 N N . ARG A 1 92 ? 14.097 1.521 -19.424 1.00 93.31 92 ARG A N 1
ATOM 713 C CA . ARG A 1 92 ? 12.741 1.495 -18.843 1.00 93.31 92 ARG A CA 1
ATOM 714 C C . ARG A 1 92 ? 12.703 2.211 -17.501 1.00 93.31 92 ARG A C 1
ATOM 716 O O . ARG A 1 92 ? 13.715 2.281 -16.810 1.00 93.31 92 ARG A O 1
ATOM 723 N N . SER A 1 93 ? 11.517 2.658 -17.090 1.00 91.00 93 SER A N 1
ATOM 724 C CA . SER A 1 93 ? 11.337 3.196 -15.741 1.00 91.00 93 SER A CA 1
ATOM 725 C C . SER A 1 93 ? 11.435 2.102 -14.675 1.00 91.00 93 SER A C 1
ATOM 727 O O . SER A 1 93 ? 10.875 1.009 -14.817 1.00 91.00 93 SER A O 1
ATOM 729 N N . CYS A 1 94 ? 12.110 2.424 -13.574 1.00 86.50 94 CYS A N 1
ATOM 730 C CA . CYS A 1 94 ? 12.243 1.570 -12.398 1.00 86.50 94 CYS A CA 1
ATOM 731 C C . CYS A 1 94 ? 11.440 2.056 -11.178 1.00 86.50 94 CYS A C 1
ATOM 733 O O . CYS A 1 94 ? 11.444 1.359 -10.164 1.00 86.50 94 CYS A O 1
ATOM 735 N N . ARG A 1 95 ? 10.659 3.153 -11.269 1.00 82.19 95 ARG A N 1
ATOM 736 C CA . ARG A 1 95 ? 9.888 3.717 -10.127 1.00 82.19 95 ARG A CA 1
ATOM 737 C C . ARG A 1 95 ? 9.033 2.687 -9.401 1.00 82.19 95 ARG A C 1
ATOM 739 O O . ARG A 1 95 ? 9.007 2.630 -8.176 1.00 82.19 95 ARG A O 1
ATOM 746 N N . LYS A 1 96 ? 8.336 1.839 -10.162 1.00 77.00 96 LYS A N 1
ATOM 747 C CA . LYS A 1 96 ? 7.460 0.801 -9.599 1.00 77.00 96 LYS A CA 1
ATOM 748 C C . LYS A 1 96 ? 8.246 -0.237 -8.790 1.00 77.00 96 LYS A C 1
ATOM 750 O O . LYS A 1 96 ? 7.769 -0.692 -7.750 1.00 77.00 96 LYS A O 1
ATOM 755 N N . TRP A 1 97 ? 9.439 -0.601 -9.254 1.00 69.94 97 TRP A N 1
ATOM 756 C CA . TRP A 1 97 ? 10.284 -1.635 -8.649 1.00 69.94 97 TRP A CA 1
ATOM 757 C C . TRP A 1 97 ? 11.089 -1.105 -7.461 1.00 69.94 97 TRP A C 1
ATOM 759 O O . TRP A 1 97 ? 11.227 -1.820 -6.473 1.00 69.94 97 TRP A O 1
ATOM 769 N N . ASN A 1 98 ? 11.487 0.168 -7.510 1.00 76.00 98 ASN A N 1
ATOM 770 C CA . ASN A 1 98 ? 12.172 0.872 -6.425 1.00 76.00 98 ASN A CA 1
ATOM 771 C C . ASN A 1 98 ? 11.225 1.488 -5.384 1.00 76.00 98 ASN A C 1
ATOM 773 O O . ASN A 1 98 ? 11.666 2.209 -4.491 1.00 76.00 98 ASN A O 1
ATOM 777 N N . SER A 1 99 ? 9.922 1.206 -5.465 1.00 84.81 99 SER A N 1
ATOM 778 C CA . SER A 1 99 ? 8.969 1.659 -4.452 1.00 84.81 99 SER A CA 1
ATOM 779 C C . SER A 1 99 ? 9.246 1.010 -3.090 1.00 84.81 99 SER A C 1
ATOM 781 O O . SER A 1 99 ? 9.397 -0.211 -2.978 1.00 84.81 99 SER A O 1
ATOM 783 N N . CYS A 1 100 ? 9.265 1.832 -2.038 1.00 90.31 100 CYS A N 1
ATOM 784 C CA . CYS A 1 100 ? 9.431 1.369 -0.665 1.00 90.31 100 CYS A CA 1
ATOM 785 C C . CYS A 1 100 ? 8.216 0.534 -0.244 1.00 90.31 100 CYS A C 1
ATOM 787 O O . CYS A 1 100 ? 7.113 1.059 -0.066 1.00 90.31 100 CYS A O 1
ATOM 789 N N . LYS A 1 101 ? 8.404 -0.771 -0.064 1.00 92.44 101 LYS A N 1
ATOM 790 C CA . LYS A 1 101 ? 7.375 -1.669 0.462 1.00 92.44 101 LYS A CA 1
ATOM 791 C C . LYS A 1 101 ? 7.710 -1.978 1.908 1.00 92.44 101 LYS A C 1
ATOM 793 O O . LYS A 1 101 ? 8.798 -2.467 2.195 1.00 92.44 101 LYS A O 1
ATOM 798 N N . TYR A 1 102 ? 6.756 -1.742 2.795 1.00 94.44 102 TYR A N 1
ATOM 799 C CA . TYR A 1 102 ? 6.924 -1.955 4.225 1.00 94.44 102 TYR A CA 1
ATOM 800 C C . TYR A 1 102 ? 5.995 -3.063 4.727 1.00 94.44 102 TYR A C 1
ATOM 802 O O . TYR A 1 102 ? 4.853 -3.181 4.271 1.00 94.44 102 TYR A O 1
ATOM 810 N N . LYS A 1 103 ? 6.469 -3.843 5.699 1.00 94.56 103 LYS A N 1
ATOM 811 C CA . LYS A 1 103 ? 5.660 -4.740 6.520 1.00 94.56 103 LYS A CA 1
ATOM 812 C C . LYS A 1 103 ? 4.906 -3.885 7.528 1.00 94.56 103 LYS A C 1
ATOM 814 O O . LYS A 1 103 ? 5.484 -3.024 8.189 1.00 94.56 103 LYS A O 1
ATOM 819 N N . VAL A 1 104 ? 3.598 -4.092 7.605 1.00 93.81 104 VAL A N 1
ATOM 820 C CA . VAL A 1 104 ? 2.739 -3.356 8.530 1.00 93.81 104 VAL A CA 1
ATOM 821 C C . VAL A 1 104 ? 2.890 -3.965 9.922 1.00 93.81 104 VAL A C 1
ATOM 823 O O . VAL A 1 104 ? 2.604 -5.147 10.076 1.00 93.81 104 VAL A O 1
ATOM 826 N N . GLY A 1 105 ? 3.327 -3.174 10.903 1.00 94.00 105 GLY A N 1
ATOM 827 C CA . GLY A 1 105 ? 3.288 -3.564 12.312 1.00 94.00 105 GLY A CA 1
ATOM 828 C C . GLY A 1 105 ? 1.916 -3.346 12.948 1.00 94.00 105 GLY A C 1
ATOM 829 O O . GLY A 1 105 ? 0.961 -2.896 12.300 1.00 94.00 105 GLY A O 1
ATOM 830 N N . GLU A 1 106 ? 1.831 -3.659 14.233 1.00 95.06 106 GLU A N 1
ATOM 831 C CA . GLU A 1 106 ? 0.597 -3.589 15.012 1.00 95.06 106 GLU A CA 1
ATOM 832 C C . GLU A 1 106 ? 0.295 -2.174 15.487 1.00 95.06 106 GLU A C 1
ATOM 834 O O . GLU A 1 106 ? 1.191 -1.355 15.695 1.00 95.06 106 GLU A O 1
ATOM 839 N N . TRP A 1 107 ? -0.996 -1.871 15.618 1.00 96.12 107 TRP A N 1
ATOM 840 C CA . TRP A 1 107 ? -1.419 -0.625 16.241 1.00 96.12 107 TRP A CA 1
ATOM 841 C C . TRP A 1 107 ? -1.239 -0.724 17.747 1.00 96.12 107 TRP A C 1
ATOM 843 O O . TRP A 1 107 ? -1.794 -1.624 18.370 1.00 96.12 107 TRP A O 1
ATOM 853 N N . GLY A 1 108 ? -0.548 0.254 18.324 1.00 94.56 108 GLY A N 1
ATOM 854 C CA . GLY A 1 108 ? -0.496 0.433 19.766 1.00 94.56 108 GLY A CA 1
ATOM 855 C C . GLY A 1 108 ? -1.862 0.791 20.376 1.00 94.56 108 GLY A C 1
ATOM 856 O O . GLY A 1 108 ? -2.859 0.990 19.656 1.00 94.56 108 GLY A O 1
ATOM 857 N N . PRO A 1 109 ? -1.921 0.892 21.713 1.00 93.69 109 PRO A N 1
ATOM 858 C CA . PRO A 1 109 ? -3.108 1.348 22.425 1.00 93.69 109 PRO A CA 1
ATOM 859 C C . PRO A 1 109 ? -3.434 2.807 22.082 1.00 93.69 109 PRO A C 1
ATOM 861 O O . PRO A 1 109 ? -2.579 3.568 21.619 1.00 93.69 109 PRO A O 1
ATOM 864 N N . CYS A 1 110 ? -4.693 3.205 22.281 1.00 94.44 110 CYS A N 1
ATOM 865 C CA . CYS A 1 110 ? -5.078 4.604 22.122 1.00 94.44 110 CYS A CA 1
ATOM 866 C C . CYS A 1 110 ? -4.493 5.420 23.277 1.00 94.44 110 CYS A C 1
ATOM 868 O O . CYS A 1 110 ? -4.853 5.198 24.429 1.00 94.44 110 CYS A O 1
ATOM 870 N N . VAL A 1 111 ? -3.605 6.364 22.970 1.00 94.81 111 VAL A N 1
ATOM 871 C CA . VAL A 1 111 ? -3.027 7.247 23.985 1.00 94.81 111 VAL A CA 1
ATOM 872 C C . VAL A 1 111 ? -4.064 8.316 24.354 1.00 94.81 111 VAL A C 1
ATOM 874 O O . VAL A 1 111 ? -4.474 9.061 23.458 1.00 94.81 111 VAL A O 1
ATOM 877 N N . PRO A 1 112 ? -4.476 8.443 25.630 1.00 90.94 112 PRO A N 1
ATOM 878 C CA . PRO A 1 112 ? -5.577 9.324 26.026 1.00 90.94 112 PRO A CA 1
ATOM 879 C C . PRO A 1 112 ? -5.260 10.808 25.804 1.00 90.94 112 PRO A C 1
ATOM 881 O O . PRO A 1 112 ? -6.117 11.549 25.335 1.00 90.94 112 PRO A O 1
ATOM 884 N N . THR A 1 113 ? -4.013 11.229 26.034 1.00 92.19 113 THR A N 1
ATOM 885 C CA . THR A 1 113 ? -3.583 12.632 25.884 1.00 92.19 113 THR A CA 1
ATOM 886 C C . THR A 1 113 ? -3.658 13.131 24.442 1.00 92.19 113 THR A C 1
ATOM 888 O O . THR A 1 113 ? -4.051 14.262 24.187 1.00 92.19 113 THR A O 1
ATOM 891 N N . THR A 1 114 ? -3.300 12.289 23.470 1.00 93.19 114 THR A N 1
ATOM 892 C CA . THR A 1 114 ? -3.288 12.669 22.046 1.00 93.19 114 THR A CA 1
ATOM 893 C C . THR A 1 114 ? -4.497 12.145 21.270 1.00 93.19 114 THR A C 1
ATOM 895 O O . THR A 1 114 ? -4.654 12.476 20.085 1.00 93.19 114 THR A O 1
ATOM 898 N N . GLN A 1 115 ? -5.323 11.308 21.912 1.00 93.44 115 GLN A N 1
ATOM 899 C CA . GLN A 1 115 ? -6.390 10.503 21.312 1.00 93.44 115 GLN A CA 1
ATOM 900 C C . GLN A 1 115 ? -5.944 9.835 20.007 1.00 93.44 115 GLN A C 1
ATOM 902 O O . GLN A 1 115 ? -6.621 9.899 18.972 1.00 93.44 115 GLN A O 1
ATOM 907 N N . SER A 1 116 ? -4.745 9.248 20.014 1.00 95.12 116 SER A N 1
ATOM 908 C CA . SER A 1 116 ? -4.151 8.654 18.820 1.00 95.12 116 SER A CA 1
ATOM 909 C C . SER A 1 116 ? -3.450 7.331 19.098 1.00 95.12 116 SER A C 1
ATOM 911 O O . SER A 1 116 ? -2.931 7.098 20.185 1.00 95.12 116 SER A O 1
ATOM 913 N N . ARG A 1 117 ? -3.458 6.462 18.086 1.00 95.56 117 ARG A N 1
ATOM 914 C CA . ARG A 1 117 ? -2.688 5.220 18.024 1.00 95.56 117 ARG A CA 1
ATOM 915 C C . ARG A 1 117 ? -1.541 5.396 17.047 1.00 95.56 117 ARG A C 1
ATOM 917 O O . ARG A 1 117 ? -1.705 6.021 15.991 1.00 95.56 117 ARG A O 1
ATOM 924 N N . THR A 1 118 ? -0.413 4.788 17.363 1.00 96.81 118 THR A N 1
ATOM 925 C CA . THR A 1 118 ? 0.753 4.719 16.486 1.00 96.81 118 THR A CA 1
ATOM 926 C C . THR A 1 118 ? 1.010 3.276 16.080 1.00 96.81 118 THR A C 1
ATOM 928 O O . THR A 1 118 ? 0.600 2.334 16.757 1.00 96.81 118 THR A O 1
ATOM 931 N N . LYS A 1 119 ? 1.636 3.092 14.924 1.00 96.06 119 LYS A N 1
ATOM 932 C CA . LYS A 1 119 ? 2.237 1.821 14.528 1.00 96.06 119 LYS A CA 1
ATOM 933 C C . LYS A 1 119 ? 3.527 2.077 13.786 1.00 96.06 119 LYS A C 1
ATOM 935 O O . LYS A 1 119 ? 3.639 3.070 13.063 1.00 96.06 119 LYS A O 1
ATOM 940 N N . VAL A 1 120 ? 4.448 1.136 13.891 1.00 96.94 120 VAL A N 1
ATOM 941 C CA . VAL A 1 120 ? 5.706 1.164 13.151 1.00 96.94 120 VAL A CA 1
ATOM 942 C C . VAL A 1 120 ? 5.606 0.202 11.972 1.00 96.94 120 VAL A C 1
ATOM 944 O O . VAL A 1 120 ? 5.061 -0.894 12.077 1.00 96.94 120 VAL A O 1
ATOM 947 N N . MET A 1 121 ? 6.078 0.637 10.811 1.00 95.94 121 MET A N 1
ATOM 948 C CA . MET A 1 121 ? 6.177 -0.170 9.602 1.00 95.94 121 MET A CA 1
ATOM 949 C C . MET A 1 121 ? 7.649 -0.363 9.258 1.00 95.94 121 MET A C 1
ATOM 951 O O . MET A 1 121 ? 8.388 0.615 9.187 1.00 95.94 121 MET A O 1
ATOM 955 N N . THR A 1 122 ? 8.060 -1.603 9.013 1.00 95.56 122 THR A N 1
ATOM 956 C CA . THR A 1 122 ? 9.466 -1.961 8.758 1.00 95.56 122 THR A CA 1
ATOM 957 C C . THR A 1 122 ? 9.686 -2.186 7.271 1.00 95.56 122 THR A C 1
ATOM 959 O O . THR A 1 122 ? 8.850 -2.808 6.614 1.00 95.56 122 THR A O 1
ATOM 962 N N . LEU A 1 123 ? 10.775 -1.665 6.712 1.00 93.94 123 LEU A N 1
ATOM 963 C CA . LEU A 1 123 ? 11.084 -1.799 5.291 1.00 93.94 123 LEU A CA 1
ATOM 964 C C . LEU A 1 123 ? 11.310 -3.276 4.924 1.00 93.94 123 LEU A C 1
ATOM 966 O O . LEU A 1 123 ? 12.076 -3.975 5.573 1.00 93.94 123 LEU A O 1
ATOM 970 N N . VAL A 1 124 ? 10.622 -3.754 3.884 1.00 92.44 124 VAL A N 1
ATOM 971 C CA . VAL A 1 124 ? 10.772 -5.117 3.330 1.00 92.44 124 VAL A CA 1
ATOM 972 C C . VAL A 1 124 ? 11.598 -5.087 2.055 1.00 92.44 124 VAL A C 1
ATOM 974 O O . VAL A 1 124 ? 12.424 -5.958 1.822 1.00 92.44 124 VAL A O 1
ATOM 977 N N . ARG A 1 125 ? 11.341 -4.099 1.195 1.00 88.62 125 ARG A N 1
ATOM 978 C CA . ARG A 1 125 ? 12.121 -3.855 -0.020 1.00 88.62 125 ARG A CA 1
ATOM 979 C C . ARG A 1 125 ? 12.084 -2.380 -0.381 1.00 88.62 125 ARG A C 1
ATOM 981 O O . ARG A 1 125 ? 11.084 -1.703 -0.132 1.00 88.62 125 ARG A O 1
ATOM 988 N N . GLY A 1 126 ? 13.138 -1.919 -1.027 1.00 82.94 126 GLY A N 1
ATOM 989 C CA . GLY A 1 126 ? 13.308 -0.537 -1.442 1.00 82.94 126 GLY A CA 1
ATOM 990 C C . GLY A 1 126 ? 14.768 -0.136 -1.316 1.00 82.94 126 GLY A C 1
ATOM 991 O O . GLY A 1 126 ? 15.578 -0.881 -0.770 1.00 82.94 126 GLY A O 1
ATOM 992 N N . ASN A 1 127 ? 15.097 1.033 -1.840 1.00 79.88 127 ASN A N 1
ATOM 993 C CA . ASN A 1 127 ? 16.443 1.573 -1.756 1.00 79.88 127 ASN A CA 1
ATOM 994 C C . ASN A 1 127 ? 16.661 2.244 -0.387 1.00 79.88 127 ASN A C 1
ATOM 996 O O . ASN A 1 127 ? 15.840 3.070 0.001 1.00 79.88 127 ASN A O 1
ATOM 1000 N N . ALA A 1 128 ? 17.748 1.929 0.323 1.00 77.00 128 ALA A N 1
ATOM 1001 C CA . ALA A 1 128 ? 18.027 2.469 1.660 1.00 77.00 128 ALA A CA 1
ATOM 1002 C C . ALA A 1 128 ? 18.252 3.995 1.693 1.00 77.00 128 ALA A C 1
ATOM 1004 O O . ALA A 1 128 ? 17.979 4.626 2.709 1.00 77.00 128 ALA A O 1
ATOM 1005 N N . ILE A 1 129 ? 18.688 4.599 0.585 1.00 80.94 129 ILE A N 1
ATOM 1006 C CA . ILE A 1 129 ? 18.880 6.051 0.448 1.00 80.94 129 ILE A CA 1
ATOM 1007 C C . ILE A 1 129 ? 17.520 6.766 0.420 1.00 80.94 129 ILE A C 1
ATOM 1009 O O . ILE A 1 129 ? 17.341 7.814 1.036 1.00 80.94 129 ILE A O 1
ATOM 1013 N N . ARG A 1 130 ? 16.518 6.185 -0.256 1.00 79.75 130 ARG A N 1
ATOM 1014 C CA . ARG A 1 130 ? 15.176 6.790 -0.415 1.00 79.75 130 ARG A CA 1
ATOM 1015 C C . ARG A 1 130 ? 14.157 6.309 0.616 1.00 79.75 130 ARG A C 1
ATOM 1017 O O . ARG A 1 130 ? 13.184 7.004 0.911 1.00 79.75 130 ARG A O 1
ATOM 1024 N N . CYS A 1 131 ? 14.333 5.097 1.123 1.00 88.94 131 CYS A N 1
ATOM 1025 C CA . CYS A 1 131 ? 13.402 4.431 2.013 1.00 88.94 131 CYS A CA 1
ATOM 1026 C C . CYS A 1 131 ? 13.974 4.401 3.422 1.00 88.94 131 CYS A C 1
ATOM 1028 O O . CYS A 1 131 ? 14.986 3.755 3.676 1.00 88.94 131 CYS A O 1
ATOM 1030 N N . LYS A 1 132 ? 13.271 5.036 4.362 1.00 92.94 132 LYS A N 1
ATOM 1031 C CA . LYS A 1 132 ? 13.610 4.910 5.779 1.00 92.94 132 LYS A CA 1
ATOM 1032 C C . LYS A 1 132 ? 13.493 3.439 6.207 1.00 92.94 132 LYS A C 1
ATOM 1034 O O . LYS A 1 132 ? 12.565 2.763 5.758 1.00 92.94 132 LYS A O 1
ATOM 1039 N N . PRO A 1 133 ? 14.376 2.939 7.088 1.00 93.44 133 PRO A N 1
ATOM 1040 C CA . PRO A 1 133 ? 14.310 1.554 7.562 1.00 93.44 133 PRO A CA 1
ATOM 1041 C C . PRO A 1 133 ? 12.995 1.274 8.300 1.00 93.44 133 PRO A C 1
ATOM 1043 O O . PRO A 1 133 ? 12.408 0.198 8.173 1.00 93.44 133 PRO A O 1
ATOM 1046 N N . THR A 1 134 ? 12.487 2.276 9.017 1.00 95.94 134 THR A N 1
ATOM 1047 C CA . THR A 1 134 ? 11.192 2.242 9.686 1.00 95.94 134 THR A CA 1
ATOM 1048 C C . THR A 1 134 ? 10.395 3.507 9.385 1.00 95.94 134 THR A C 1
ATOM 1050 O O . THR A 1 134 ? 10.936 4.592 9.156 1.00 95.94 134 THR A O 1
ATOM 1053 N N . LYS A 1 135 ? 9.071 3.363 9.357 1.00 95.00 135 LYS A N 1
ATOM 1054 C CA . LYS A 1 135 ? 8.124 4.467 9.219 1.00 95.00 135 LYS A CA 1
ATOM 1055 C C . LYS A 1 135 ? 7.064 4.360 10.300 1.00 95.00 135 LYS A C 1
ATOM 1057 O O . LYS A 1 135 ? 6.342 3.368 10.357 1.00 95.00 135 LYS A O 1
ATOM 1062 N N . GLU A 1 136 ? 6.922 5.405 11.100 1.00 96.19 136 GLU A N 1
ATOM 1063 C CA . GLU A 1 136 ? 5.823 5.514 12.051 1.00 96.19 136 GLU A CA 1
ATOM 1064 C C . GLU A 1 136 ? 4.580 6.110 11.378 1.00 96.19 136 GLU A C 1
ATOM 1066 O O . GLU A 1 136 ? 4.659 7.059 10.592 1.00 96.19 136 GLU A O 1
ATOM 1071 N N . ILE A 1 137 ? 3.413 5.539 11.671 1.00 96.00 137 ILE A N 1
ATOM 1072 C CA . ILE A 1 137 ? 2.116 6.085 11.279 1.00 96.00 137 ILE A CA 1
ATOM 1073 C C . ILE A 1 137 ? 1.294 6.330 12.532 1.00 96.00 137 ILE A C 1
ATOM 1075 O O . ILE A 1 137 ? 1.007 5.400 13.280 1.00 96.00 137 ILE A O 1
ATOM 1079 N N . ARG A 1 138 ? 0.823 7.568 12.687 1.00 95.88 138 ARG A N 1
ATOM 1080 C CA . ARG A 1 138 ? -0.112 7.979 13.733 1.00 95.88 138 ARG A CA 1
ATOM 1081 C C . ARG A 1 138 ? -1.506 8.194 13.158 1.00 95.88 138 ARG A C 1
ATOM 1083 O O . ARG A 1 138 ? -1.663 8.794 12.095 1.00 95.88 138 ARG A O 1
ATOM 1090 N N . ARG A 1 139 ? -2.539 7.729 13.860 1.00 95.25 139 ARG A N 1
ATOM 1091 C CA . ARG A 1 139 ? -3.944 7.973 13.509 1.00 95.25 139 ARG A CA 1
ATOM 1092 C C . ARG A 1 139 ? -4.776 8.248 14.751 1.00 95.25 139 ARG A C 1
ATOM 1094 O O . ARG A 1 139 ? -4.635 7.565 15.754 1.00 95.25 139 ARG A O 1
ATOM 1101 N N . LYS A 1 140 ? -5.694 9.211 14.645 1.00 95.69 140 LYS A N 1
ATOM 1102 C CA . LYS A 1 140 ? -6.707 9.482 15.674 1.00 95.69 140 LYS A CA 1
ATOM 1103 C C . LYS A 1 140 ? -7.611 8.267 15.909 1.00 95.69 140 LYS A C 1
ATOM 1105 O O . LYS A 1 140 ? -7.949 7.583 14.932 1.00 95.69 140 LYS A O 1
ATOM 1110 N N . CYS A 1 141 ? -7.948 8.028 17.177 1.00 93.38 141 CYS A N 1
ATOM 1111 C CA . CYS A 1 141 ? -8.767 6.901 17.632 1.00 93.38 141 CYS A CA 1
ATOM 1112 C C . CYS A 1 141 ? -10.236 7.072 17.234 1.00 93.38 141 CYS A C 1
ATOM 1114 O O . CYS A 1 141 ? -10.857 6.141 16.734 1.00 93.38 141 CYS A O 1
ATOM 1116 N N . VAL A 1 142 ? -10.747 8.293 17.360 1.00 92.81 142 VAL A N 1
ATOM 1117 C CA . VAL A 1 142 ? -12.095 8.674 16.935 1.00 92.81 142 VAL A CA 1
ATOM 1118 C C . VAL A 1 142 ? -12.059 9.419 15.602 1.00 92.81 142 VAL A C 1
ATOM 1120 O O . VAL A 1 142 ? -11.019 9.935 15.165 1.00 92.81 142 VAL A O 1
ATOM 1123 N N . ARG A 1 143 ? -13.188 9.411 14.900 1.00 91.25 143 ARG A N 1
ATOM 1124 C CA . ARG A 1 143 ? -13.445 10.282 13.751 1.00 91.25 143 ARG A CA 1
ATOM 1125 C C . ARG A 1 143 ? -13.793 11.698 14.225 1.00 91.25 143 ARG A C 1
ATOM 1127 O O . ARG A 1 143 ? -13.862 11.968 15.417 1.00 91.25 143 ARG A O 1
ATOM 1134 N N . LEU A 1 144 ? -13.974 12.605 13.265 1.00 90.50 144 LEU A N 1
ATOM 1135 C CA . LEU A 1 144 ? -14.390 13.984 13.541 1.00 90.50 144 LEU A CA 1
ATOM 1136 C C . LEU A 1 144 ? -15.830 14.063 14.074 1.00 90.50 144 LEU A C 1
ATOM 1138 O O . LEU A 1 144 ? -16.138 14.969 14.831 1.00 90.50 144 LEU A O 1
ATOM 1142 N N . ASP A 1 145 ? -16.677 13.095 13.720 1.00 91.62 145 ASP A N 1
ATOM 1143 C CA . ASP A 1 145 ? -18.069 12.961 14.177 1.00 91.62 145 ASP A CA 1
ATOM 1144 C C . ASP A 1 145 ? -18.201 12.313 15.573 1.00 91.62 145 ASP A C 1
ATOM 1146 O O . ASP A 1 145 ? -19.301 11.978 15.998 1.00 91.62 145 ASP A O 1
ATOM 1150 N N . GLY A 1 146 ? -17.085 12.076 16.271 1.00 88.50 146 GLY A N 1
ATOM 1151 C CA . GLY A 1 146 ? -17.063 11.415 17.579 1.00 88.50 146 GLY A CA 1
ATOM 1152 C C . GLY A 1 146 ? -17.195 9.888 17.535 1.00 88.50 146 GLY A C 1
ATOM 1153 O O . GLY A 1 146 ? -17.017 9.241 18.563 1.00 88.50 146 GLY A O 1
ATOM 1154 N N . THR A 1 147 ? -17.436 9.278 16.370 1.00 89.81 147 THR A N 1
ATOM 1155 C CA . THR A 1 147 ? -17.566 7.818 16.263 1.00 89.81 147 THR A CA 1
ATOM 1156 C C . THR A 1 147 ? -16.216 7.106 16.309 1.00 89.81 147 THR A C 1
ATOM 1158 O O . THR A 1 147 ? -15.198 7.582 15.784 1.00 89.81 147 THR A O 1
ATOM 1161 N N . ASP A 1 148 ? -16.209 5.895 16.865 1.00 88.00 148 ASP A N 1
ATOM 1162 C CA . ASP A 1 148 ? -15.018 5.055 16.903 1.00 88.00 148 ASP A CA 1
ATOM 1163 C C . ASP A 1 148 ? -14.541 4.653 15.508 1.00 88.00 148 ASP A C 1
ATOM 1165 O O . ASP A 1 148 ? -15.279 4.108 14.673 1.00 88.00 148 ASP A O 1
ATOM 1169 N N . ARG A 1 149 ? -13.248 4.858 15.250 1.00 92.69 149 ARG A N 1
ATOM 1170 C CA . ARG A 1 149 ? -12.608 4.338 14.045 1.00 92.69 149 ARG A CA 1
ATOM 1171 C C . ARG A 1 149 ? -12.267 2.863 14.240 1.00 92.69 149 ARG A C 1
ATOM 1173 O O . ARG A 1 149 ? -11.755 2.458 15.275 1.00 92.69 149 ARG A O 1
ATOM 1180 N N . CYS A 1 150 ? -12.441 2.079 13.177 1.00 94.25 150 CYS A N 1
ATOM 1181 C CA . CYS A 1 150 ? -11.978 0.697 13.178 1.00 94.25 150 CYS A CA 1
ATOM 1182 C C . CYS A 1 150 ? -10.447 0.622 13.172 1.00 94.25 150 CYS A C 1
ATOM 1184 O O . CYS A 1 150 ? -9.805 1.067 12.209 1.00 94.25 150 CYS A O 1
ATOM 1186 N N . PHE A 1 151 ? -9.885 -0.020 14.190 1.00 95.69 151 PHE A N 1
ATOM 1187 C CA . PHE A 1 151 ? -8.492 -0.457 14.214 1.00 95.69 151 PHE A CA 1
ATOM 1188 C C . PHE A 1 151 ? -8.444 -1.977 14.238 1.00 95.69 151 PHE A C 1
ATOM 1190 O O . PHE A 1 151 ? -9.253 -2.622 14.894 1.00 95.69 151 PHE A O 1
ATOM 1197 N N . PHE A 1 152 ? -7.502 -2.545 13.491 1.00 95.62 152 PHE A N 1
ATOM 1198 C CA . PHE A 1 152 ? -7.402 -3.987 13.311 1.00 95.62 152 PHE A CA 1
ATOM 1199 C C . PHE A 1 152 ? -5.991 -4.472 13.606 1.00 95.62 152 PHE A C 1
ATOM 1201 O O . PHE A 1 152 ? -5.033 -3.780 13.247 1.00 95.62 152 PHE A O 1
ATOM 1208 N N . GLY A 1 153 ? -5.884 -5.667 14.179 1.00 94.19 153 GLY A N 1
ATOM 1209 C CA . GLY A 1 153 ? -4.629 -6.394 14.321 1.00 94.19 153 GLY A CA 1
ATOM 1210 C C .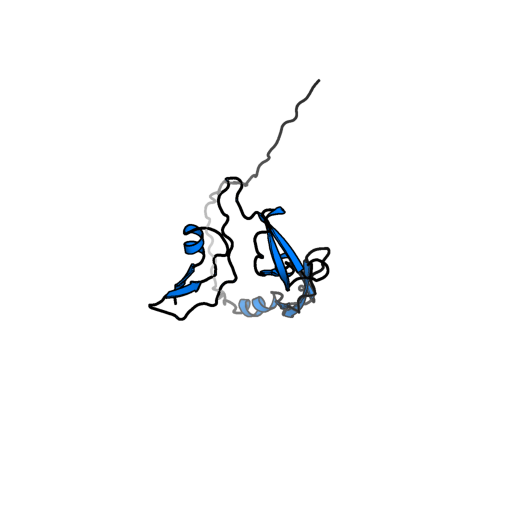 GLY A 1 153 ? -4.124 -6.970 12.994 1.00 94.19 153 GLY A C 1
ATOM 1211 O O . GLY A 1 153 ? -4.633 -6.659 11.904 1.00 94.19 153 GLY A O 1
ATOM 1212 N N . GLN A 1 154 ? -3.104 -7.824 13.085 1.00 93.06 154 GLN A N 1
ATOM 1213 C CA . GLN A 1 154 ? -2.594 -8.557 11.929 1.00 93.06 154 GLN A CA 1
ATOM 1214 C C . GLN A 1 154 ? -3.629 -9.563 11.418 1.00 93.06 154 GLN A C 1
ATOM 1216 O O . GLN A 1 154 ? -4.449 -10.092 12.167 1.00 93.06 154 GLN A O 1
ATOM 1221 N N . TRP A 1 155 ? -3.595 -9.815 10.110 1.00 94.00 155 TRP A N 1
ATOM 1222 C CA . TRP A 1 155 ? -4.342 -10.932 9.543 1.00 94.00 155 TRP A CA 1
ATOM 1223 C C . TRP A 1 155 ? -3.705 -12.237 9.990 1.00 94.00 155 TRP A C 1
ATOM 1225 O O . TRP A 1 155 ? -2.499 -12.402 9.820 1.00 94.00 155 TRP A O 1
ATOM 1235 N N . LYS A 1 156 ? -4.530 -13.158 10.486 1.00 95.06 156 LYS A N 1
ATOM 1236 C CA . LYS A 1 156 ? -4.145 -14.561 10.587 1.00 95.06 156 LYS A CA 1
ATOM 1237 C C . LYS A 1 156 ? -4.070 -15.178 9.191 1.00 95.06 156 LYS A C 1
ATOM 1239 O O . LYS A 1 156 ? -4.567 -14.605 8.206 1.00 95.06 156 LYS A O 1
ATOM 1244 N N . ASP A 1 157 ? -3.445 -16.343 9.126 1.00 95.31 157 ASP A N 1
ATOM 1245 C CA . ASP A 1 157 ? -3.429 -17.152 7.919 1.00 95.31 157 ASP A CA 1
ATOM 1246 C C . ASP A 1 157 ? -4.839 -17.589 7.518 1.00 95.31 157 ASP A C 1
ATOM 1248 O O . ASP A 1 157 ? -5.805 -17.476 8.277 1.00 95.31 157 ASP A O 1
ATOM 1252 N N . TRP A 1 158 ? -4.961 -18.019 6.265 1.00 96.12 158 TRP A N 1
ATOM 1253 C CA . TRP A 1 158 ? -6.196 -18.627 5.797 1.00 96.12 158 TRP A CA 1
ATOM 1254 C C . TRP A 1 158 ? -6.397 -19.959 6.503 1.00 96.12 158 TRP A C 1
ATOM 1256 O O . TRP A 1 158 ? -5.501 -20.799 6.514 1.00 96.12 158 TRP A O 1
ATOM 1266 N N . GLU A 1 159 ? -7.582 -20.131 7.069 1.00 94.31 159 GLU A N 1
ATOM 1267 C CA . GLU A 1 159 ? -8.023 -21.403 7.617 1.00 94.31 159 GLU A CA 1
ATOM 1268 C C . GLU A 1 159 ? -8.199 -22.431 6.487 1.00 94.31 159 GLU A C 1
ATOM 1270 O O . GLU A 1 159 ? -8.159 -22.103 5.291 1.00 94.31 159 GLU A O 1
ATOM 1275 N N . GLY A 1 160 ? -8.383 -23.696 6.869 1.00 94.75 160 GLY A N 1
ATOM 1276 C CA . GLY A 1 160 ? -8.638 -24.787 5.931 1.00 94.75 160 GLY A CA 1
ATOM 1277 C C . GLY A 1 160 ? -9.842 -24.525 5.019 1.00 94.75 160 GLY A C 1
ATOM 1278 O O . GLY A 1 160 ? -10.702 -23.689 5.300 1.00 94.75 160 GLY A O 1
ATOM 1279 N N . CYS A 1 161 ? -9.887 -25.237 3.893 1.00 96.25 161 CYS A N 1
ATOM 1280 C CA . CYS A 1 161 ? -11.032 -25.186 2.989 1.00 96.25 161 CYS A CA 1
ATOM 1281 C C . CYS A 1 161 ? -12.214 -25.927 3.625 1.00 96.25 161 CYS A C 1
ATOM 1283 O O . CYS A 1 161 ? -12.138 -27.136 3.830 1.00 96.25 161 CYS A O 1
ATOM 1285 N N . LEU A 1 162 ? -13.293 -25.210 3.941 1.00 94.12 162 LEU A N 1
ATOM 1286 C CA . LEU A 1 162 ? -14.520 -25.783 4.493 1.00 94.12 162 LEU A CA 1
ATOM 1287 C C . LEU A 1 162 ? -15.675 -25.455 3.551 1.00 94.12 162 LEU A C 1
ATOM 1289 O O . LEU A 1 162 ? -15.973 -24.284 3.319 1.00 94.12 162 LEU A O 1
ATOM 1293 N N . ASN A 1 163 ? -16.325 -26.487 3.008 1.00 94.56 163 ASN A N 1
ATOM 1294 C CA . ASN A 1 163 ? -17.452 -26.344 2.078 1.00 94.56 163 ASN A CA 1
ATOM 1295 C C . ASN A 1 163 ? -17.136 -25.426 0.875 1.00 94.56 163 ASN A C 1
ATOM 1297 O O . ASN A 1 163 ? -17.933 -24.555 0.532 1.00 94.56 163 ASN A O 1
ATOM 1301 N N . GLY A 1 164 ? -15.945 -25.566 0.277 1.00 95.69 164 GLY A N 1
ATOM 1302 C CA . GLY A 1 164 ? -15.502 -24.740 -0.859 1.00 95.69 164 GLY A CA 1
ATOM 1303 C C . GLY A 1 164 ? -15.179 -23.281 -0.507 1.00 95.69 164 GLY A C 1
ATOM 1304 O O . GLY A 1 164 ? -15.057 -22.422 -1.382 1.00 95.69 164 GLY A O 1
ATOM 1305 N N . VAL A 1 165 ? -15.061 -22.952 0.786 1.00 97.19 165 VAL A N 1
ATOM 1306 C CA . VAL A 1 165 ? -14.734 -21.599 1.244 1.00 97.19 165 VAL A CA 1
ATOM 1307 C C . VAL A 1 165 ? -13.614 -21.632 2.279 1.00 97.19 165 VAL A C 1
ATOM 1309 O O . VAL A 1 165 ? -13.684 -22.325 3.290 1.00 97.19 165 VAL A O 1
ATOM 1312 N N . GLN A 1 166 ? -12.591 -20.807 2.064 1.00 97.25 166 GLN A N 1
ATOM 1313 C CA . GLN A 1 166 ? -11.612 -20.460 3.090 1.00 97.25 166 GLN A CA 1
ATOM 1314 C C . GLN A 1 166 ? -11.996 -19.151 3.759 1.00 97.25 166 GLN A C 1
ATOM 1316 O O . GLN A 1 166 ? -12.405 -18.189 3.098 1.00 97.25 166 GLN A O 1
ATOM 1321 N N . LYS A 1 167 ? -11.794 -19.088 5.073 1.00 96.88 167 LYS A N 1
ATOM 1322 C CA . LYS A 1 167 ? -11.963 -17.873 5.866 1.00 96.88 167 LYS A CA 1
ATOM 1323 C C . LYS A 1 167 ? -10.641 -17.473 6.493 1.00 96.88 167 LYS A C 1
ATOM 1325 O O . LYS A 1 167 ? -9.749 -18.289 6.698 1.00 96.88 167 LYS A O 1
ATOM 1330 N N . LYS A 1 168 ? -10.496 -16.184 6.759 1.00 96.94 168 LYS A N 1
ATOM 1331 C CA . LYS A 1 168 ? -9.457 -15.684 7.647 1.00 96.94 168 LYS A CA 1
ATOM 1332 C C . LYS A 1 168 ? -9.972 -14.528 8.466 1.00 96.94 168 LYS A C 1
ATOM 1334 O O . LYS A 1 168 ? -10.819 -13.750 8.014 1.00 96.94 168 LYS A O 1
ATOM 1339 N N . HIS A 1 169 ? -9.380 -14.392 9.639 1.00 96.62 169 HIS A N 1
ATOM 1340 C CA . HIS A 1 169 ? -9.798 -13.447 10.654 1.00 96.62 169 HIS A CA 1
ATOM 1341 C C . HIS A 1 169 ? -8.632 -12.546 11.063 1.00 96.62 169 HIS A C 1
ATOM 1343 O O . HIS A 1 169 ? -7.455 -12.871 10.890 1.00 96.62 169 HIS A O 1
ATOM 1349 N N . ARG A 1 170 ? -8.970 -11.386 11.613 1.00 95.50 170 ARG A N 1
ATOM 1350 C CA .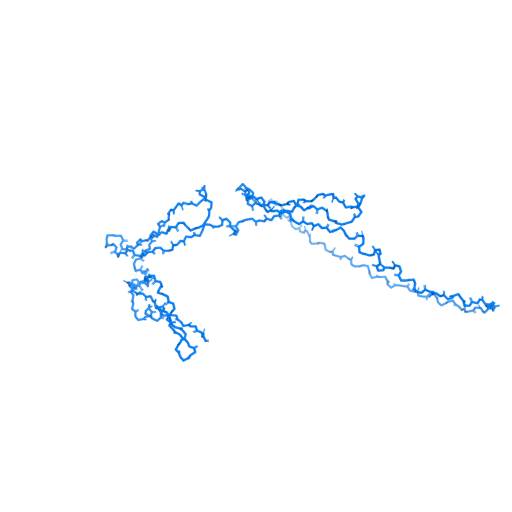 ARG A 1 170 ? -8.054 -10.521 12.356 1.00 95.50 170 ARG A CA 1
ATOM 1351 C C . ARG A 1 170 ? -8.781 -9.944 13.552 1.00 95.50 170 ARG A C 1
ATOM 1353 O O . ARG A 1 170 ? -10.000 -9.823 13.534 1.00 95.50 170 ARG A O 1
ATOM 1360 N N . GLU A 1 171 ? -8.029 -9.547 14.559 1.00 94.94 171 GLU A N 1
ATOM 1361 C CA . GLU A 1 171 ? -8.591 -8.888 15.730 1.00 94.94 171 GLU A CA 1
ATOM 1362 C C . GLU A 1 171 ? -9.097 -7.476 15.397 1.00 94.94 171 GLU A C 1
ATOM 1364 O O . GLU A 1 171 ? -8.504 -6.763 14.576 1.00 94.94 171 GLU A O 1
ATOM 1369 N N . VAL A 1 172 ? -10.181 -7.061 16.052 1.00 96.00 172 VAL A N 1
ATOM 1370 C CA . VAL A 1 172 ? -10.644 -5.671 16.080 1.00 96.00 172 VAL A CA 1
ATOM 1371 C C . VAL A 1 172 ? -10.183 -5.045 17.387 1.00 96.00 172 VAL A C 1
ATOM 1373 O O . VAL A 1 172 ? -10.706 -5.355 18.447 1.00 96.00 172 VAL A O 1
ATOM 1376 N N . LEU A 1 173 ? -9.223 -4.131 17.294 1.00 94.50 173 LEU A N 1
ATOM 1377 C CA . LEU A 1 173 ? -8.646 -3.443 18.449 1.00 94.50 173 LEU A CA 1
ATOM 1378 C C . LEU A 1 173 ? -9.515 -2.275 18.938 1.00 94.50 173 LEU A C 1
ATOM 1380 O O . LEU A 1 173 ? -9.309 -1.779 20.044 1.00 94.50 173 LEU A O 1
ATOM 1384 N N . GLN A 1 174 ? -10.398 -1.759 18.076 1.00 93.88 174 GLN A N 1
ATOM 1385 C CA . GLN A 1 174 ? -11.366 -0.703 18.387 1.00 93.88 174 GLN A CA 1
ATOM 1386 C C . GLN A 1 174 ? -12.471 -0.657 17.327 1.00 93.88 174 GLN A C 1
ATOM 1388 O O . GLN A 1 174 ? -12.199 -0.854 16.136 1.00 93.88 174 GLN A O 1
ATOM 1393 N N . GLY A 1 175 ? -13.682 -0.322 17.773 1.00 91.50 175 GLY A N 1
ATOM 1394 C CA . GLY A 1 175 ? -14.880 -0.135 16.959 1.00 91.50 175 GLY A CA 1
ATOM 1395 C C . GLY A 1 175 ? -15.880 -1.291 17.067 1.00 91.50 175 GLY A C 1
ATOM 1396 O O . GLY A 1 175 ? -15.531 -2.405 17.445 1.00 91.50 175 GLY A O 1
ATOM 1397 N N . GLY A 1 176 ? -17.146 -1.000 16.757 1.00 90.06 176 GLY A N 1
ATOM 1398 C CA . GLY A 1 176 ? -18.273 -1.909 16.993 1.00 90.06 176 GLY A CA 1
ATOM 1399 C C . GLY A 1 176 ? -18.467 -3.007 15.938 1.00 90.06 176 GLY A C 1
ATOM 1400 O O . GLY A 1 176 ? -17.553 -3.381 15.199 1.00 90.06 176 GLY A O 1
ATOM 1401 N N . GLN A 1 177 ? -19.703 -3.508 15.836 1.00 92.00 177 GLN A N 1
ATOM 1402 C CA . GLN A 1 177 ? -20.068 -4.642 14.973 1.00 92.00 177 GLN A CA 1
ATOM 1403 C C . GLN A 1 177 ? -19.694 -4.450 13.495 1.00 92.00 177 GLN A C 1
ATOM 1405 O O . GLN A 1 177 ? -19.293 -5.399 12.823 1.00 92.00 177 GLN A O 1
ATOM 1410 N N . GLU A 1 178 ? -19.754 -3.222 12.981 1.00 92.25 178 GLU A N 1
ATOM 1411 C CA . GLU A 1 178 ? -19.374 -2.942 11.592 1.00 92.25 178 GLU A CA 1
ATOM 1412 C C . GLU A 1 178 ? -17.879 -3.195 11.333 1.00 92.25 178 GLU A C 1
ATOM 1414 O O . GLU A 1 178 ? -17.470 -3.672 10.271 1.00 92.25 178 GLU A O 1
ATOM 1419 N N . CYS A 1 179 ? -17.034 -2.947 12.334 1.00 94.69 179 CYS A N 1
ATOM 1420 C CA . CYS A 1 179 ? -15.625 -3.301 12.259 1.00 94.69 179 CYS A CA 1
ATOM 1421 C C . CYS A 1 179 ? -15.445 -4.826 12.296 1.00 94.69 179 CYS A C 1
ATOM 1423 O O . CYS A 1 179 ? -14.639 -5.343 11.525 1.00 94.69 179 CYS A O 1
ATOM 1425 N N . GLN A 1 180 ? -16.234 -5.547 13.102 1.00 94.81 180 GLN A N 1
ATOM 1426 C CA . GLN A 1 180 ? -16.189 -7.016 13.182 1.00 94.81 180 GLN A CA 1
ATOM 1427 C C . GLN A 1 180 ? -16.476 -7.680 11.831 1.00 94.81 180 GLN A C 1
ATOM 1429 O O . GLN A 1 180 ? -15.719 -8.547 11.398 1.00 94.81 180 GLN A O 1
ATOM 1434 N N . LYS A 1 181 ? -17.477 -7.200 11.082 1.00 94.44 181 LYS A N 1
ATOM 1435 C CA . LYS A 1 181 ? -17.763 -7.705 9.724 1.00 94.44 181 LYS A CA 1
ATOM 1436 C C . LYS A 1 181 ? -16.555 -7.566 8.787 1.00 94.44 181 LYS A C 1
ATOM 1438 O O . LYS A 1 181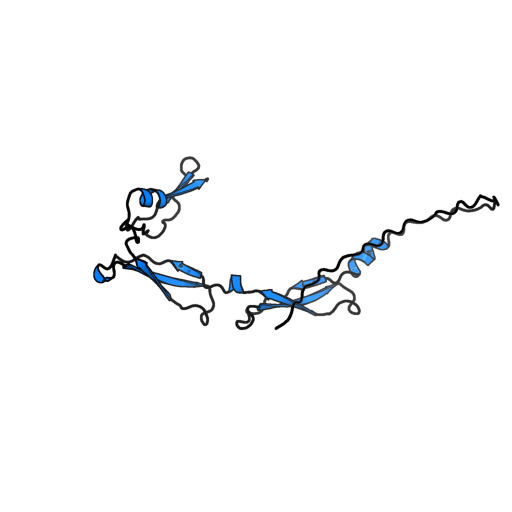 ? -16.227 -8.478 8.035 1.00 94.44 181 LYS A O 1
ATOM 1443 N N . ARG A 1 182 ? -15.827 -6.447 8.877 1.00 94.94 182 ARG A N 1
ATOM 1444 C CA . ARG A 1 182 ? -14.608 -6.156 8.088 1.00 94.94 182 ARG A CA 1
ATOM 1445 C C . ARG A 1 182 ? -13.347 -6.855 8.607 1.00 94.94 182 ARG A C 1
ATOM 1447 O O . ARG A 1 182 ? -12.268 -6.716 8.007 1.00 94.94 182 ARG A O 1
ATOM 1454 N N . ALA A 1 183 ? -13.446 -7.527 9.748 1.00 96.69 183 ALA A N 1
ATOM 1455 C CA . ALA A 1 183 ? -12.378 -8.304 10.356 1.00 96.69 183 ALA A CA 1
ATOM 1456 C C . ALA A 1 183 ? -12.336 -9.748 9.840 1.00 96.69 183 ALA A C 1
ATOM 1458 O O . ALA A 1 183 ? -11.383 -10.468 10.126 1.00 96.69 183 ALA A O 1
ATOM 1459 N N . VAL A 1 184 ? -13.311 -10.138 9.017 1.00 96.69 184 VAL A N 1
ATOM 1460 C CA . VAL A 1 184 ? -13.383 -11.444 8.365 1.00 96.69 184 VAL A CA 1
ATOM 1461 C C . VAL A 1 184 ? -13.240 -11.271 6.857 1.00 96.69 184 VAL A C 1
ATOM 1463 O O . VAL A 1 184 ? -13.761 -10.324 6.266 1.00 96.69 184 VAL A O 1
ATOM 1466 N N . ARG A 1 185 ? -12.501 -12.173 6.213 1.00 96.38 185 ARG A N 1
ATOM 1467 C CA . ARG A 1 185 ? -12.468 -12.303 4.753 1.00 96.38 185 ARG A CA 1
ATOM 1468 C C . ARG A 1 185 ? -12.711 -13.744 4.363 1.00 96.38 185 ARG A C 1
ATOM 1470 O O . ARG A 1 185 ? -12.205 -14.649 5.018 1.00 96.38 185 ARG A O 1
ATOM 1477 N N . THR A 1 186 ? -13.430 -13.926 3.268 1.00 96.50 186 THR A N 1
ATOM 1478 C CA . THR A 1 186 ? -13.702 -15.229 2.673 1.00 96.50 186 THR A CA 1
ATOM 1479 C C . THR A 1 186 ? -13.170 -15.268 1.245 1.00 96.50 186 THR A C 1
ATOM 1481 O O . THR A 1 186 ? -13.026 -14.227 0.596 1.00 96.50 186 THR A O 1
ATOM 1484 N N . ARG A 1 187 ? -12.818 -16.458 0.767 1.00 95.69 187 ARG A N 1
ATOM 1485 C CA . ARG A 1 187 ? -12.506 -16.721 -0.641 1.00 95.69 187 ARG A CA 1
ATOM 1486 C C . ARG A 1 187 ? -12.901 -18.147 -0.998 1.00 95.69 187 ARG A C 1
ATOM 1488 O O . ARG A 1 187 ? -12.921 -18.999 -0.113 1.00 95.69 187 ARG A O 1
ATOM 1495 N N . GLY A 1 188 ? -13.169 -18.385 -2.278 1.00 96.25 188 GLY A N 1
ATOM 1496 C CA . GLY A 1 188 ? -13.345 -19.738 -2.791 1.00 96.25 188 GLY A CA 1
ATOM 1497 C C . GLY A 1 188 ? -12.047 -20.538 -2.694 1.00 96.25 188 GLY A C 1
ATOM 1498 O O . GLY A 1 188 ? -10.952 -19.983 -2.850 1.00 96.25 188 GLY A O 1
ATOM 1499 N N . CYS A 1 189 ? -12.214 -21.819 -2.413 1.00 90.00 189 CYS A N 1
ATOM 1500 C CA . CYS A 1 189 ? -11.258 -22.899 -2.579 1.00 90.00 189 CYS A CA 1
ATOM 1501 C C . CYS A 1 189 ? -12.022 -24.039 -3.272 1.00 90.00 189 CYS A C 1
ATOM 1503 O O . CYS A 1 189 ? -11.342 -24.794 -3.980 1.00 90.00 189 CYS A O 1
#